Protein 2HOQ (pdb70)

Foldseek 3Di:
DAQEEEEAQDPTWWPPVVLQVVLQLQLLVQLVVVPDPDDSVVLSVLLVVLCVVQHVPDPPSPQVSCVVVVHPRDVVSNVSSVVSSVVSCLPDTDTDPPNVVLLVVCVVVNHAYEYQYEDDPVVSVVSCVVHVVPVSHPYYQYCVVVVDAPLPLVSLVVVCVVVVHQLCNYEYEYQFLGRTQLSSLVRPHAYEHAPGDDDDPVRCVSVVSHPYYHPDPVCVVVVVVVCVVPSPDDDDD

Structure (mmCIF, N/CA/C/O backbone):
data_2HOQ
#
_entry.id   2HOQ
#
_cell.length_a   59.534
_cell.length_b   70.723
_cell.length_c   120.044
_cell.angle_alpha   90.00
_cell.angle_beta   90.00
_cell.angle_gamma   90.00
#
_symmetry.space_group_name_H-M   'I 2 2 2'
#
loop_
_entity.id
_entity.type
_entity.pdbx_description
1 polymer 'Putative HAD-hydrolase PH1655'
2 water water
#
loop_
_atom_site.group_PDB
_atom_site.id
_atom_site.type_symbol
_atom_site.label_atom_id
_atom_site.label_alt_id
_atom_site.label_comp_id
_atom_site.label_asym_id
_atom_site.label_entity_id
_atom_site.label_seq_id
_atom_site.pdbx_PDB_ins_code
_atom_site.Cartn_x
_atom_site.Cartn_y
_atom_site.Cartn_z
_atom_site.occupancy
_atom_site.B_iso_or_equiv
_atom_site.auth_seq_id
_atom_site.auth_comp_id
_atom_site.auth_asym_id
_atom_site.auth_atom_id
_atom_site.pdbx_PDB_model_num
ATOM 1 N N . MET A 1 1 ? 33.194 7.262 17.982 1.00 57.49 1 MET A N 1
ATOM 2 C CA . MET A 1 1 ? 33.472 8.316 19.001 1.00 50.45 1 MET A CA 1
ATOM 3 C C . MET A 1 1 ? 32.483 9.464 18.828 1.00 44.55 1 MET A C 1
ATOM 4 O O . MET A 1 1 ? 32.761 10.419 18.103 1.00 43.43 1 MET A O 1
ATOM 6 N N . VAL A 1 2 ? 31.334 9.372 19.496 1.00 35.21 2 VAL A N 1
ATOM 7 C CA . VAL A 1 2 ? 30.309 10.406 19.373 1.00 31.52 2 VAL A CA 1
ATOM 8 C C . VAL A 1 2 ? 30.708 11.715 20.027 1.00 27.47 2 VAL A C 1
ATOM 9 O O . VAL A 1 2 ? 30.897 11.792 21.242 1.00 27.18 2 VAL A O 1
ATOM 13 N N . LYS A 1 3 ? 30.826 12.748 19.202 1.00 26.06 3 LYS A N 1
ATOM 14 C CA . LYS A 1 3 ? 31.196 14.072 19.663 1.00 25.74 3 LYS A CA 1
ATOM 15 C C . LYS A 1 3 ? 30.070 15.075 19.461 1.00 26.18 3 LYS A C 1
ATOM 16 O O . LYS A 1 3 ? 29.997 16.081 20.166 1.00 25.02 3 LYS A O 1
ATOM 22 N N . VAL A 1 4 ? 29.199 14.795 18.497 1.00 22.86 4 VAL A N 1
ATOM 23 C CA . VAL A 1 4 ? 28.093 15.695 18.175 1.00 20.74 4 VAL A CA 1
ATOM 24 C C . VAL A 1 4 ? 26.771 14.945 18.133 1.00 20.91 4 VAL A C 1
ATOM 25 O O . VAL A 1 4 ? 26.683 13.849 17.579 1.00 20.28 4 VAL A O 1
ATOM 29 N N . ILE A 1 5 ? 25.745 15.544 18.725 1.00 20.24 5 ILE A N 1
ATOM 30 C CA . ILE A 1 5 ? 24.415 14.947 18.739 1.00 19.92 5 ILE A CA 1
ATOM 31 C C . ILE A 1 5 ? 23.478 15.920 18.031 1.00 19.26 5 ILE A C 1
ATOM 32 O O . ILE A 1 5 ? 23.410 17.099 18.396 1.00 20.46 5 ILE A O 1
ATOM 37 N N . PHE A 1 6 ? 22.782 15.425 17.012 1.00 18.48 6 PHE A N 1
ATOM 38 C CA . PHE A 1 6 ? 21.831 16.228 16.237 1.00 16.56 6 PHE A CA 1
ATOM 39 C C . PHE A 1 6 ? 20.414 15.815 16.607 1.00 22.68 6 PHE A C 1
ATOM 40 O O . PHE A 1 6 ? 20.147 14.634 16.815 1.00 20.99 6 PHE A O 1
ATOM 48 N N . PHE A 1 7 ? 19.507 16.788 16.670 1.00 17.85 7 PHE A N 1
ATOM 49 C CA . PHE A 1 7 ? 18.112 16.514 16.990 1.00 17.70 7 PHE A CA 1
ATOM 50 C C . PHE A 1 7 ? 17.195 17.096 15.927 1.00 20.87 7 PHE A C 1
ATOM 51 O O . PHE A 1 7 ? 17.516 18.110 15.306 1.00 20.08 7 PHE A O 1
ATOM 59 N N . ASP A 1 8 ? 16.049 16.462 15.723 1.00 20.98 8 ASP A N 1
ATOM 60 C CA . ASP A 1 8 ? 15.060 17.040 14.832 1.00 19.92 8 ASP A CA 1
ATOM 61 C C . ASP A 1 8 ? 14.411 18.012 15.821 1.00 21.64 8 ASP A C 1
ATOM 62 O O . ASP A 1 8 ? 14.588 17.866 17.033 1.00 24.44 8 ASP A O 1
ATOM 67 N N . LEU A 1 9 ? 13.679 19.001 15.325 1.00 22.40 9 LEU A N 1
ATOM 68 C CA . LEU A 1 9 ? 13.034 19.968 16.204 1.00 19.63 9 LEU A CA 1
ATOM 69 C C . LEU A 1 9 ? 11.634 19.506 16.581 1.00 19.71 9 LEU A C 1
ATOM 70 O O . LEU A 1 9 ? 11.362 19.156 17.735 1.00 21.61 9 LEU A O 1
ATOM 75 N N . ASP A 1 10 ? 10.751 19.509 15.592 1.00 22.86 10 ASP A N 1
ATOM 76 C CA . ASP A 1 10 ? 9.360 19.126 15.801 1.00 23.70 10 ASP A CA 1
ATOM 77 C C . ASP A 1 10 ? 9.152 17.672 16.212 1.00 25.19 10 ASP A C 1
ATOM 78 O O . ASP A 1 10 ? 9.649 16.748 15.582 1.00 23.69 10 ASP A O 1
ATOM 83 N N . ASP A 1 11 ? 8.421 17.505 17.305 1.00 23.60 11 ASP A N 1
ATOM 84 C CA . ASP A 1 11 ? 8.088 16.205 17.866 1.00 23.17 11 ASP A CA 1
ATOM 85 C C . ASP A 1 11 ? 9.260 15.367 18.369 1.00 26.11 11 ASP A C 1
ATOM 86 O O . ASP A 1 11 ? 9.143 14.154 18.523 1.00 24.71 11 ASP A O 1
ATOM 91 N N . THR A 1 12 ? 10.389 16.023 18.603 1.00 21.68 12 THR A N 1
ATOM 92 C CA . THR A 1 12 ? 11.560 15.368 19.180 1.00 20.43 12 THR A CA 1
ATOM 93 C C . THR A 1 12 ? 11.938 16.281 20.341 1.00 19.59 12 THR A C 1
ATOM 94 O O . THR A 1 12 ? 11.981 15.849 21.486 1.00 22.18 12 THR A O 1
ATOM 98 N N . LEU A 1 13 ? 12.168 17.562 20.053 1.00 20.21 13 LEU A N 1
ATOM 99 C CA . LEU A 1 13 ? 12.484 18.521 21.109 1.00 19.59 13 LEU A CA 1
ATOM 100 C C . LEU A 1 13 ? 11.255 19.343 21.507 1.00 18.90 13 LEU A C 1
ATOM 101 O O . LEU A 1 13 ? 11.067 19.643 22.684 1.00 22.16 13 LEU A O 1
ATOM 106 N N . VAL A 1 14 ? 10.432 19.689 20.521 1.00 19.67 14 VAL A N 1
ATOM 107 C CA . VAL A 1 14 ? 9.226 20.494 20.748 1.00 22.11 14 VAL A CA 1
ATOM 108 C C . VAL A 1 14 ? 7.963 19.676 20.455 1.00 20.36 14 VAL A C 1
ATOM 109 O O . VAL A 1 14 ? 7.898 18.974 19.450 1.00 22.39 14 VAL A O 1
ATOM 113 N N . ASP A 1 15 ? 6.967 19.778 21.338 1.00 22.96 15 ASP A N 1
ATOM 114 C CA . ASP A 1 15 ? 5.709 19.016 21.208 1.00 19.99 15 ASP A CA 1
ATOM 115 C C . ASP A 1 15 ? 4.748 19.663 20.210 1.00 27.00 15 ASP A C 1
ATOM 116 O O . ASP A 1 15 ? 3.620 20.011 20.554 1.00 25.03 15 ASP A O 1
ATOM 121 N N . THR A 1 16 ? 5.197 19.783 18.969 1.00 24.27 16 THR A N 1
ATOM 122 C CA . THR A 1 16 ? 4.435 20.424 17.901 1.00 25.88 16 THR A CA 1
ATOM 123 C C . THR A 1 16 ? 3.091 19.818 17.498 1.00 24.65 16 THR A C 1
ATOM 124 O O . THR A 1 16 ? 2.074 20.524 17.448 1.00 21.43 16 THR A O 1
ATOM 128 N N . SER A 1 17 ? 3.083 18.527 17.192 1.00 22.47 17 SER A N 1
ATOM 129 C CA . SER A 1 17 ? 1.840 17.878 16.774 1.00 25.56 17 SER A CA 1
ATOM 130 C C . SER A 1 17 ? 0.760 17.879 17.850 1.00 23.61 17 SER A C 1
ATOM 131 O O . SER A 1 17 ? -0.416 18.116 17.547 1.00 26.16 17 SER A O 1
ATOM 134 N N . LYS A 1 18 ? 1.146 17.619 19.097 1.00 22.91 18 LYS A N 1
ATOM 135 C CA . LYS A 1 18 ? 0.176 17.610 20.187 1.00 24.23 18 LYS A CA 1
ATOM 136 C C . LYS A 1 18 ? -0.390 19.012 20.387 1.00 26.11 18 LYS A C 1
ATOM 137 O O . LYS A 1 18 ? -1.581 19.180 20.623 1.00 24.43 18 LYS A O 1
ATOM 143 N N . LEU A 1 19 ? 0.469 20.019 20.290 1.00 22.49 19 LEU A N 1
ATOM 144 C CA . LEU A 1 19 ? 0.021 21.399 20.462 1.00 23.06 19 LEU A CA 1
ATOM 145 C C . LEU A 1 19 ? -0.992 21.768 19.380 1.00 22.05 19 LEU A C 1
ATOM 146 O O . LEU A 1 19 ? -2.014 22.409 19.663 1.00 24.01 19 LEU A O 1
ATOM 151 N N . ALA A 1 20 ? -0.710 21.353 18.146 1.00 20.75 20 ALA A N 1
ATOM 152 C CA . ALA A 1 20 ? -1.585 21.637 17.019 1.00 21.91 20 ALA A CA 1
ATOM 153 C C . ALA A 1 20 ? -2.956 21.008 17.240 1.00 22.50 20 ALA A C 1
ATOM 154 O O . ALA A 1 20 ? -3.983 21.627 16.966 1.00 21.41 20 ALA A O 1
ATOM 156 N N . GLU A 1 21 ? -2.968 19.779 17.745 1.00 22.59 21 GLU A N 1
ATOM 157 C CA . GLU A 1 21 ? -4.229 19.079 17.997 1.00 23.37 21 GLU A CA 1
ATOM 158 C C . GLU A 1 21 ? -5.078 19.833 19.016 1.00 21.23 21 GLU A C 1
ATOM 159 O O . GLU A 1 21 ? -6.269 20.065 18.807 1.00 21.33 21 GLU A O 1
ATOM 165 N N . ILE A 1 22 ? -4.463 20.204 20.130 1.00 20.11 22 ILE A N 1
ATOM 166 C CA . ILE A 1 22 ? -5.179 20.925 21.170 1.00 20.20 22 ILE A CA 1
ATOM 167 C C . ILE A 1 22 ? -5.637 22.291 20.639 1.00 21.24 22 ILE A C 1
ATOM 168 O O . ILE A 1 22 ? -6.745 22.731 20.926 1.00 20.02 22 ILE A O 1
ATOM 173 N N . ALA A 1 23 ? -4.799 22.953 19.847 1.00 19.27 23 ALA A N 1
ATOM 174 C CA . ALA A 1 23 ? -5.183 24.251 19.296 1.00 20.21 23 ALA A CA 1
ATOM 175 C C . ALA A 1 23 ? -6.419 24.124 18.406 1.00 22.12 23 ALA A C 1
ATOM 176 O O . ALA A 1 23 ? -7.317 24.973 18.452 1.00 20.73 23 ALA A O 1
ATOM 178 N N . ARG A 1 24 ? -6.469 23.068 17.598 1.00 18.13 24 ARG A N 1
ATOM 179 C CA . ARG A 1 24 ? -7.620 22.855 16.717 1.00 22.15 24 ARG A CA 1
ATOM 180 C C . ARG A 1 24 ? -8.876 22.565 17.528 1.00 19.88 24 ARG A C 1
ATOM 181 O O . ARG A 1 24 ? -9.948 23.099 17.224 1.00 20.59 24 ARG A O 1
ATOM 189 N N . LYS A 1 25 ? -8.760 21.725 18.556 1.00 17.29 25 LYS A N 1
ATOM 190 C CA . LYS A 1 25 ? -9.931 21.423 19.382 1.00 20.83 25 LYS A CA 1
ATOM 191 C C . LYS A 1 25 ? -10.422 22.697 20.061 1.00 19.87 25 LYS A C 1
ATOM 192 O O . LYS A 1 25 ? -11.624 22.981 20.094 1.00 20.46 25 LYS A O 1
ATOM 198 N N . ASN A 1 26 ? -9.495 23.474 20.608 1.00 19.22 26 ASN A N 1
ATOM 199 C CA . ASN A 1 26 ? -9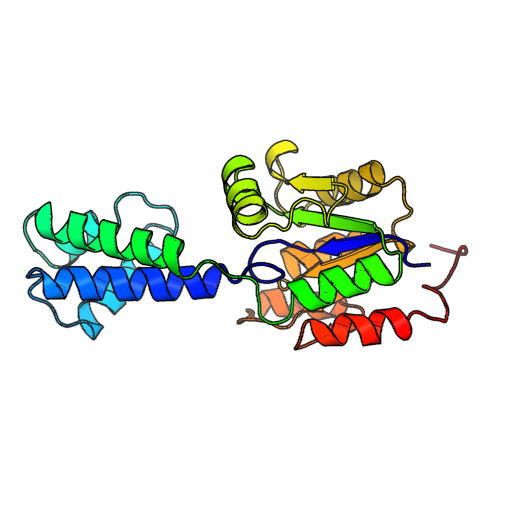.891 24.712 21.273 1.00 20.68 26 ASN A CA 1
ATOM 200 C C . ASN A 1 26 ? -10.532 25.701 20.308 1.00 21.01 26 ASN A C 1
ATOM 201 O O . ASN A 1 26 ? -11.447 26.436 20.693 1.00 18.98 26 ASN A O 1
ATOM 206 N N . ALA A 1 27 ? -10.056 25.729 19.067 1.00 19.14 27 ALA A N 1
ATOM 207 C CA . ALA A 1 27 ? -10.628 26.633 18.066 1.00 17.00 27 ALA A CA 1
ATOM 208 C C . ALA A 1 27 ? -12.112 26.306 17.891 1.00 22.31 27 ALA A C 1
ATOM 209 O O . ALA A 1 27 ? -12.961 27.199 17.940 1.00 19.54 27 ALA A O 1
ATOM 211 N N . ILE A 1 28 ? -12.421 25.026 17.699 1.00 18.00 28 ILE A N 1
ATOM 212 C CA . ILE A 1 28 ? -13.815 24.607 17.524 1.00 19.84 28 ILE A CA 1
ATOM 213 C C . ILE A 1 28 ? -14.642 24.907 18.768 1.00 20.93 28 ILE A C 1
ATOM 214 O O . ILE A 1 28 ? -15.774 25.402 18.683 1.00 21.70 28 ILE A O 1
ATOM 219 N N . GLU A 1 29 ? -14.090 24.613 19.936 1.00 20.79 29 GLU A N 1
ATOM 220 C CA . GLU A 1 29 ? -14.820 24.885 21.166 1.00 23.49 29 GLU A CA 1
ATOM 221 C C . GLU A 1 29 ? -15.130 26.372 21.297 1.00 21.07 29 GLU A C 1
ATOM 222 O O . GLU A 1 29 ? -16.234 26.740 21.705 1.00 20.81 29 GLU A O 1
ATOM 228 N N . ASN A 1 30 ? -14.183 27.237 20.936 1.00 19.10 30 ASN A N 1
ATOM 229 C CA . ASN A 1 30 ? -14.444 28.669 21.058 1.00 19.68 30 ASN A CA 1
ATOM 230 C C . ASN A 1 30 ? -15.479 29.139 20.037 1.00 21.29 30 ASN A C 1
ATOM 231 O O . ASN A 1 30 ? -16.263 30.042 20.325 1.00 19.01 30 ASN A O 1
ATOM 236 N N . MET A 1 31 ? -15.489 28.538 18.848 1.00 17.81 31 MET A N 1
ATOM 237 C CA . MET A 1 31 ? -16.470 28.925 17.837 1.00 18.12 31 MET A CA 1
ATOM 238 C C . MET A 1 31 ? -17.859 28.603 18.383 1.00 23.45 31 MET A C 1
ATOM 239 O O . MET A 1 31 ? -18.791 29.398 18.266 1.00 21.19 31 MET A O 1
ATOM 244 N N . ILE A 1 32 ? -17.988 27.432 18.994 1.00 17.97 32 ILE A N 1
ATOM 245 C CA . ILE A 1 32 ? -19.263 27.012 19.577 1.00 23.95 32 ILE A CA 1
ATOM 246 C C . ILE A 1 32 ? -19.675 27.939 20.736 1.00 25.70 32 ILE A C 1
ATOM 247 O O . ILE A 1 32 ? -20.845 28.314 20.865 1.00 26.06 32 ILE A O 1
ATOM 252 N N . ARG A 1 33 ? -18.711 28.324 21.565 1.00 22.14 33 ARG A N 1
ATOM 253 C CA . ARG A 1 33 ? -18.987 29.211 22.691 1.00 23.03 33 ARG A CA 1
ATOM 254 C C . ARG A 1 33 ? -19.571 30.531 22.190 1.00 24.50 33 ARG A C 1
ATOM 255 O O . ARG A 1 33 ? -20.397 31.161 22.863 1.00 25.07 33 ARG A O 1
ATOM 263 N N . HIS A 1 34 ? -19.149 30.938 20.996 1.00 25.26 34 HIS A N 1
ATOM 264 C CA . HIS A 1 34 ? -19.617 32.187 20.414 1.00 23.54 34 HIS A CA 1
ATOM 265 C C . HIS A 1 34 ? -20.787 32.052 19.445 1.00 24.03 34 HIS A C 1
ATOM 266 O O . HIS A 1 34 ? -21.076 32.976 18.691 1.00 24.88 34 HIS A O 1
ATOM 273 N N . GLY A 1 35 ? -21.459 30.905 19.448 1.00 24.55 35 GLY A N 1
ATOM 274 C CA . GLY A 1 35 ? -22.615 30.786 18.579 1.00 25.37 35 GLY A CA 1
ATOM 275 C C . GLY A 1 35 ? -22.692 29.734 17.492 1.00 29.67 35 GLY A C 1
ATOM 276 O O . GLY A 1 35 ? -23.796 29.460 17.007 1.00 27.09 35 GLY A O 1
ATOM 277 N N . LEU A 1 36 ? -21.561 29.155 17.090 1.00 26.02 36 LEU A N 1
ATOM 278 C CA . LEU A 1 36 ? -21.576 28.133 16.043 1.00 25.55 36 LEU A CA 1
ATOM 279 C C . LEU A 1 36 ? -22.638 27.105 16.418 1.00 25.02 36 LEU A C 1
ATOM 280 O O . LEU A 1 36 ? -22.498 26.394 17.411 1.00 25.80 36 LEU A O 1
ATOM 285 N N . PRO A 1 37 ? -23.717 27.015 15.622 1.00 26.69 37 PRO A N 1
ATOM 286 C CA . PRO A 1 37 ? -24.820 26.078 15.877 1.00 28.97 37 PRO A CA 1
ATOM 287 C C . PRO A 1 37 ? -24.573 24.616 15.513 1.00 30.74 37 PRO A C 1
ATOM 288 O O . PRO A 1 37 ? -25.386 23.994 14.830 1.00 28.39 37 PRO A O 1
ATOM 292 N N . VAL A 1 38 ? -23.461 24.068 15.989 1.00 26.02 38 VAL A N 1
ATOM 293 C CA . VAL A 1 38 ? -23.096 22.680 15.707 1.00 26.28 38 VAL A CA 1
ATOM 294 C C . VAL A 1 38 ? -22.418 22.104 16.947 1.00 28.30 38 VAL A C 1
ATOM 295 O O . VAL A 1 38 ? -21.767 22.833 17.689 1.00 28.43 38 VAL A O 1
ATOM 299 N N . ASP A 1 39 ? -22.571 20.803 17.178 1.00 26.43 39 ASP A N 1
ATOM 300 C CA . ASP A 1 39 ? -21.946 20.178 18.340 1.00 28.80 39 ASP A CA 1
ATOM 301 C C . ASP A 1 39 ? -20.462 19.942 18.065 1.00 25.16 39 ASP A C 1
ATOM 302 O O . ASP A 1 39 ? -20.060 19.776 16.914 1.00 23.28 39 ASP A O 1
ATOM 307 N N . PHE A 1 40 ? -19.657 19.924 19.127 1.00 23.54 40 PHE A N 1
ATOM 308 C CA . PHE A 1 40 ? -18.215 19.731 18.998 1.00 23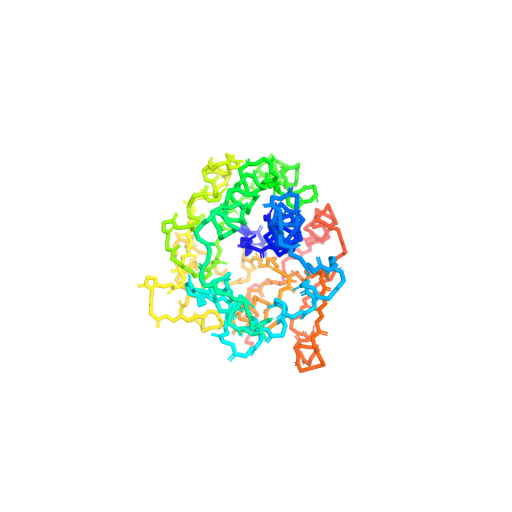.55 40 PHE A CA 1
ATOM 309 C C . PHE A 1 40 ? -17.806 18.523 18.168 1.00 26.12 40 PHE A C 1
ATOM 310 O O . PHE A 1 40 ? -16.988 18.646 17.263 1.00 24.79 40 PHE A O 1
ATOM 318 N N . GLU A 1 41 ? -18.357 17.353 18.484 1.00 23.29 41 GLU A N 1
ATOM 319 C CA . GLU A 1 41 ? -18.009 16.133 17.754 1.00 24.96 41 GLU A CA 1
ATOM 320 C C . GLU A 1 41 ? -18.164 16.312 16.248 1.00 23.27 41 GLU A C 1
ATOM 321 O O . GLU A 1 41 ? -17.275 15.953 15.478 1.00 25.61 41 GLU A O 1
ATOM 327 N N . THR A 1 42 ? -19.297 16.871 15.830 1.00 23.99 42 THR A N 1
ATOM 328 C CA . THR A 1 42 ? -19.557 17.094 14.417 1.00 23.59 42 THR A CA 1
ATOM 329 C C . THR A 1 42 ? -18.602 18.119 13.807 1.00 22.22 42 THR A C 1
ATOM 330 O O . THR A 1 42 ? -17.947 17.849 12.798 1.00 23.52 42 THR A O 1
ATOM 334 N N . ALA A 1 43 ? -18.517 19.292 14.426 1.00 22.44 43 ALA A N 1
ATOM 335 C CA . ALA A 1 43 ? -17.655 20.353 13.919 1.00 21.76 43 ALA A CA 1
ATOM 336 C C . ALA A 1 43 ? -16.179 19.950 13.823 1.00 22.69 43 ALA A C 1
ATOM 337 O O . ALA A 1 43 ? -15.522 20.227 12.817 1.00 21.97 43 ALA A O 1
ATOM 339 N N . TYR A 1 44 ? -15.666 19.304 14.865 1.00 23.24 44 TYR A N 1
ATOM 340 C CA . TYR A 1 44 ? -14.267 18.887 14.878 1.00 22.41 44 TYR A CA 1
ATOM 341 C C . TYR A 1 44 ? -14.013 17.808 13.828 1.00 24.41 44 TYR A C 1
ATOM 342 O O . TYR A 1 44 ? -12.995 17.841 13.141 1.00 25.24 44 TYR A O 1
ATOM 351 N N . SER A 1 45 ? -14.937 16.859 13.685 1.00 24.27 45 SER A N 1
ATOM 352 C CA . SER A 1 45 ? -14.761 15.807 12.681 1.00 23.03 45 SER A CA 1
ATOM 353 C C . SER A 1 45 ? -14.694 16.414 11.282 1.00 24.73 45 SER A C 1
ATOM 354 O O . SER A 1 45 ? -13.876 16.007 10.458 1.00 24.25 45 SER A O 1
ATOM 357 N N . GLU A 1 46 ? -15.554 17.392 11.012 1.00 22.79 46 GLU A N 1
ATOM 358 C CA . GLU A 1 46 ? -15.562 18.029 9.704 1.00 26.92 46 GLU A CA 1
ATOM 359 C C . GLU A 1 46 ? -14.283 18.825 9.484 1.00 22.82 46 GLU A C 1
ATOM 360 O O . GLU A 1 46 ? -13.766 18.876 8.372 1.00 25.73 46 GLU A O 1
ATOM 366 N N . LEU A 1 47 ? -13.768 19.446 10.542 1.00 21.43 47 LEU A N 1
ATOM 367 C CA . LEU A 1 47 ? -12.534 20.216 10.413 1.00 22.92 47 LEU A CA 1
ATOM 368 C C . LEU A 1 47 ? -11.411 19.286 9.984 1.00 24.73 47 LEU A C 1
ATOM 369 O O . LEU A 1 47 ? -10.638 19.604 9.083 1.00 25.39 47 LEU A O 1
ATOM 374 N N . ILE A 1 48 ? -11.326 18.130 10.635 1.00 22.05 48 ILE A N 1
ATOM 375 C CA . ILE A 1 48 ? -10.293 17.164 10.302 1.00 23.97 48 ILE A CA 1
ATOM 376 C C . ILE A 1 48 ? -10.425 16.716 8.848 1.00 24.86 48 ILE A C 1
ATOM 377 O O . ILE A 1 48 ? -9.432 16.652 8.125 1.00 27.11 48 ILE A O 1
ATOM 382 N N . GLU A 1 49 ? -11.647 16.409 8.420 1.00 26.34 49 GLU A N 1
ATOM 383 C CA . GLU A 1 49 ? -11.861 15.986 7.044 1.00 27.65 49 GLU A CA 1
ATOM 384 C C . GLU A 1 49 ? -11.471 17.118 6.098 1.00 30.50 49 GLU A C 1
ATOM 385 O O . GLU A 1 49 ? -10.874 16.887 5.047 1.00 27.93 49 GLU A O 1
ATOM 391 N N . LEU A 1 50 ? -11.807 18.347 6.484 1.00 28.68 50 LEU A N 1
ATOM 392 C CA . LEU A 1 50 ? -11.488 19.511 5.667 1.00 29.36 50 LEU A CA 1
ATOM 393 C C . LEU A 1 50 ? -9.977 19.651 5.523 1.00 32.75 50 LEU A C 1
ATOM 394 O O . LEU A 1 50 ? -9.469 19.997 4.451 1.00 33.71 50 LEU A O 1
ATOM 399 N N . ILE A 1 51 ? -9.258 19.370 6.606 1.00 27.54 51 ILE A N 1
ATOM 400 C CA . ILE A 1 51 ? -7.804 19.471 6.604 1.00 29.37 51 ILE A CA 1
ATOM 401 C C . ILE A 1 51 ? -7.179 18.413 5.697 1.00 35.67 51 ILE A C 1
ATOM 402 O O . ILE A 1 51 ? -6.174 18.667 5.031 1.00 36.45 51 ILE A O 1
ATOM 407 N N . LYS A 1 52 ? -7.779 17.229 5.669 1.00 31.85 52 LYS A N 1
ATOM 408 C CA . LYS A 1 52 ? -7.268 16.150 4.836 1.00 38.16 52 LYS A CA 1
ATOM 409 C C . LYS A 1 52 ? -7.603 16.373 3.363 1.00 37.80 52 LYS A C 1
ATOM 410 O O . LYS A 1 52 ? -6.920 15.860 2.475 1.00 41.37 52 LYS A O 1
ATOM 416 N N . GLU A 1 53 ? -8.651 17.149 3.109 1.00 33.92 53 GLU A N 1
ATOM 417 C CA . GLU A 1 53 ? -9.083 17.436 1.744 1.00 33.81 53 GLU A CA 1
ATOM 418 C C . GLU A 1 53 ? -8.388 18.654 1.146 1.00 31.76 53 GLU A C 1
ATOM 419 O O . GLU A 1 53 ? -8.070 18.672 -0.045 1.00 34.20 53 GLU A O 1
ATOM 425 N N . TYR A 1 54 ? -8.141 19.661 1.977 1.00 31.13 54 TYR A N 1
ATOM 426 C CA . TYR A 1 54 ? -7.512 20.901 1.531 1.00 30.26 54 TYR A CA 1
ATOM 427 C C . TYR A 1 54 ? -6.055 21.094 1.945 1.00 34.38 54 TYR A C 1
ATOM 428 O O . TYR A 1 54 ? -5.390 22.010 1.461 1.00 38.68 54 TYR A O 1
ATOM 437 N N . GLY A 1 55 ? -5.555 20.248 2.839 1.00 40.30 55 GLY A N 1
ATOM 438 C CA . GLY A 1 55 ? -4.169 20.380 3.261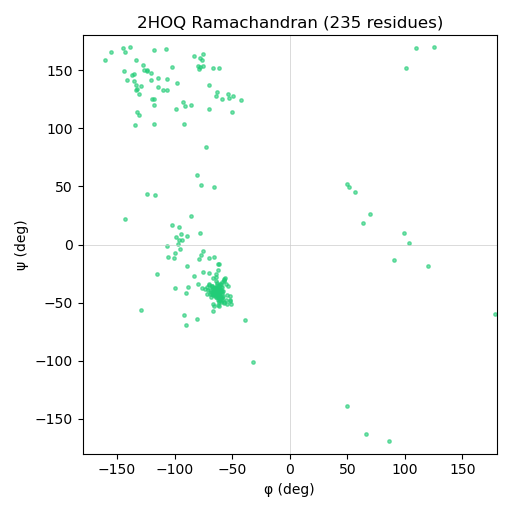 1.00 40.44 55 GLY A CA 1
ATOM 439 C C . GLY A 1 55 ? -3.967 21.055 4.605 1.00 42.65 55 GLY A C 1
ATOM 440 O O . GLY A 1 55 ? -4.762 21.895 5.017 1.00 37.26 55 GLY A O 1
ATOM 441 N N . SER A 1 56 ? -2.880 20.693 5.280 1.00 39.45 56 SER A N 1
ATOM 442 C CA . SER A 1 56 ? -2.558 21.237 6.593 1.00 42.86 56 SER A CA 1
ATOM 443 C C . SER A 1 56 ? -2.285 22.738 6.621 1.00 40.93 56 SER A C 1
ATOM 444 O O . SER A 1 56 ? -2.560 23.400 7.621 1.00 41.62 56 SER A O 1
ATOM 447 N N . ASN A 1 57 ? -1.746 23.282 5.537 1.00 43.06 57 ASN A N 1
ATOM 448 C CA . ASN A 1 57 ? -1.446 24.706 5.506 1.00 47.49 57 ASN A CA 1
ATOM 449 C C . ASN A 1 57 ? -2.430 25.580 4.732 1.00 45.91 57 ASN A C 1
ATOM 450 O O . ASN A 1 57 ? -2.121 26.724 4.398 1.00 42.63 57 ASN A O 1
ATOM 455 N N . PHE A 1 58 ? -3.617 25.050 4.454 1.00 41.71 58 PHE A N 1
ATOM 456 C CA . PHE A 1 58 ? -4.636 25.830 3.754 1.00 39.54 58 PHE A CA 1
ATOM 457 C C . PHE A 1 58 ? -4.957 26.991 4.694 1.00 35.20 58 PHE A C 1
ATOM 458 O O . PHE A 1 58 ? -5.186 26.785 5.887 1.00 31.83 58 PHE A O 1
ATOM 466 N N . PRO A 1 59 ? -4.976 28.226 4.171 1.00 34.43 59 PRO A N 1
ATOM 467 C CA . PRO A 1 59 ? -5.260 29.419 4.973 1.00 38.07 59 PRO A CA 1
ATOM 468 C C . PRO A 1 59 ? -6.711 29.702 5.357 1.00 38.25 59 PRO A C 1
ATOM 469 O O . PRO A 1 59 ? -6.968 30.579 6.181 1.00 36.26 59 PRO A O 1
ATOM 473 N N . TYR A 1 60 ? -7.658 28.962 4.793 1.00 35.69 60 TYR A N 1
ATOM 474 C CA . TYR A 1 60 ? -9.060 29.232 5.100 1.00 32.77 60 TYR A CA 1
ATOM 475 C C . TYR A 1 60 ? -9.872 28.058 5.648 1.00 29.31 60 TYR A C 1
ATOM 476 O O . TYR A 1 60 ? -11.018 27.862 5.243 1.00 30.00 60 TYR A O 1
ATOM 485 N N . HIS A 1 61 ? -9.299 27.291 6.573 1.00 28.08 61 HIS A N 1
ATOM 486 C CA . HIS A 1 61 ? -10.022 26.152 7.145 1.00 29.46 61 HIS A CA 1
ATOM 487 C C . HIS A 1 61 ? -11.326 26.564 7.818 1.00 26.32 61 HIS A C 1
ATOM 488 O O . HIS A 1 61 ? -12.367 25.944 7.602 1.00 26.15 61 HIS A O 1
ATOM 495 N N . PHE A 1 62 ? -11.269 27.599 8.651 1.00 25.24 62 PHE A N 1
ATOM 496 C CA . PHE A 1 62 ? -12.467 28.022 9.364 1.00 26.02 62 PHE A CA 1
ATOM 497 C C . PHE A 1 62 ? -13.536 28.594 8.433 1.00 24.40 62 PHE A C 1
ATOM 498 O O . PHE A 1 62 ? -14.730 28.341 8.632 1.00 23.97 62 PHE A O 1
ATOM 506 N N . ASP A 1 63 ? -13.123 29.350 7.419 1.00 24.89 63 ASP A N 1
ATOM 507 C CA . ASP A 1 63 ? -14.087 29.901 6.463 1.00 27.72 63 ASP A CA 1
ATOM 508 C C . ASP A 1 63 ? -14.763 28.744 5.716 1.00 24.82 63 ASP A C 1
ATOM 509 O O . ASP A 1 63 ? -15.986 28.723 5.546 1.00 23.27 63 ASP A O 1
ATOM 514 N N . TYR A 1 64 ? -13.959 27.779 5.277 1.00 24.28 64 TYR A N 1
ATOM 515 C CA . TYR A 1 64 ? -14.490 26.632 4.552 1.00 24.03 64 TYR A CA 1
ATOM 516 C C . TYR A 1 64 ? -15.305 25.691 5.430 1.00 22.20 64 TYR A C 1
ATOM 517 O O . TYR A 1 64 ? -16.169 24.975 4.927 1.00 23.31 64 TYR A O 1
ATOM 526 N N . LEU A 1 65 ? -15.051 25.691 6.736 1.00 19.06 65 LEU A N 1
ATOM 527 C CA . LEU A 1 65 ? -15.838 24.845 7.629 1.00 20.34 65 LEU A CA 1
ATOM 528 C C . LEU A 1 65 ? -17.277 25.377 7.606 1.00 19.76 65 LEU A C 1
ATOM 529 O O . LEU A 1 65 ? -18.238 24.610 7.566 1.00 20.36 65 LEU A O 1
ATOM 534 N N . LEU A 1 66 ? -17.425 26.697 7.627 1.00 19.15 66 LEU A N 1
ATOM 535 C CA . LEU A 1 66 ? -18.765 27.278 7.578 1.00 19.86 66 LEU A CA 1
ATOM 536 C C . LEU A 1 66 ? -19.438 26.884 6.270 1.00 22.73 66 LEU A C 1
ATOM 537 O O . LEU A 1 66 ? -20.607 26.515 6.262 1.00 21.91 66 LEU A O 1
ATOM 542 N N . ARG A 1 67 ? -18.700 26.954 5.163 1.00 21.19 67 ARG A N 1
ATOM 543 C CA . ARG A 1 67 ? -19.265 26.582 3.866 1.00 22.82 67 ARG A CA 1
ATOM 544 C C . ARG A 1 67 ? -19.736 25.135 3.902 1.00 22.90 67 ARG A C 1
ATOM 545 O O . ARG A 1 67 ? -20.838 24.806 3.456 1.00 23.07 67 ARG A O 1
ATOM 553 N N . ARG A 1 68 ? -18.877 24.279 4.437 1.00 20.78 68 ARG A N 1
ATOM 554 C CA . ARG A 1 68 ? -19.150 22.853 4.538 1.00 21.04 68 ARG A CA 1
ATOM 555 C C . ARG A 1 68 ? -20.409 22.569 5.357 1.00 24.04 68 ARG A C 1
ATOM 556 O O . ARG A 1 68 ? -21.173 21.655 5.043 1.00 25.34 68 ARG A O 1
ATOM 564 N N . LEU A 1 69 ? -20.630 23.368 6.395 1.00 21.83 69 LEU A N 1
ATOM 565 C CA . LEU A 1 69 ? -21.789 23.200 7.266 1.00 23.23 69 LEU A CA 1
ATOM 566 C C . LEU A 1 69 ? -23.006 23.987 6.778 1.00 25.02 69 LEU A C 1
ATOM 567 O O . LEU A 1 69 ? -24.029 24.046 7.462 1.00 26.11 69 LEU A O 1
ATOM 572 N N . ASP A 1 70 ? -22.889 24.572 5.589 1.00 22.61 70 ASP A N 1
ATOM 573 C CA . ASP A 1 70 ? -23.957 25.367 4.993 1.00 25.43 70 ASP A CA 1
ATOM 574 C C . ASP A 1 70 ? -24.388 26.513 5.894 1.00 27.88 70 ASP A C 1
ATOM 575 O O . ASP A 1 70 ? -25.576 26.768 6.086 1.00 26.93 70 ASP A O 1
ATOM 580 N N . LEU A 1 71 ? -23.400 27.206 6.446 1.00 24.17 71 LEU A N 1
ATOM 581 C CA . LEU A 1 71 ? -23.648 28.351 7.308 1.00 26.14 71 LEU A CA 1
ATOM 582 C C . LEU A 1 71 ? -23.096 29.570 6.583 1.00 25.30 71 LEU A C 1
ATOM 583 O O . LEU A 1 71 ? -22.075 29.485 5.913 1.00 23.61 71 LEU A O 1
ATOM 588 N N . PRO A 1 72 ? -23.774 30.719 6.693 1.00 27.24 72 PRO A N 1
ATOM 589 C CA . PRO A 1 72 ? -23.294 31.930 6.020 1.00 28.88 72 PRO A CA 1
ATOM 590 C C . PRO A 1 72 ? -21.982 32.405 6.626 1.00 27.08 72 PRO A C 1
ATOM 591 O O . PRO A 1 72 ? -21.719 32.160 7.799 1.00 27.40 72 PRO A O 1
ATOM 595 N N . TYR A 1 73 ? -21.165 33.072 5.818 1.00 29.15 73 TYR A N 1
ATOM 596 C CA . TYR A 1 73 ? -19.892 33.599 6.287 1.00 25.37 73 TYR A CA 1
ATOM 597 C C . TYR A 1 73 ? -20.163 34.429 7.534 1.00 24.53 73 TYR A C 1
ATOM 598 O O . TYR A 1 73 ? -21.005 35.336 7.521 1.00 26.31 73 TYR A O 1
ATOM 607 N N . ASN A 1 74 ? -19.457 34.106 8.613 1.00 25.48 74 ASN A N 1
ATOM 608 C CA . ASN A 1 74 ? -19.626 34.802 9.883 1.00 20.27 74 ASN A CA 1
ATOM 609 C C . ASN A 1 74 ? -18.245 35.128 10.455 1.00 21.56 74 ASN A C 1
ATOM 610 O O . ASN A 1 74 ? -17.563 34.259 10.994 1.00 20.00 74 ASN A O 1
ATOM 615 N N . PRO A 1 75 ? -17.812 36.393 10.340 1.00 23.33 75 PRO A N 1
ATOM 616 C CA . PRO A 1 75 ? -16.495 36.775 10.857 1.00 22.80 75 PRO A CA 1
ATOM 617 C C . PRO A 1 75 ? -16.351 36.635 12.362 1.00 20.30 75 PRO A C 1
ATOM 618 O O . PRO A 1 75 ? -15.236 36.486 12.865 1.00 20.33 75 PRO A O 1
ATOM 622 N N . LYS A 1 76 ? -17.465 36.707 13.085 1.00 18.03 76 LYS A N 1
ATOM 623 C CA . LYS A 1 76 ? -17.401 36.551 14.525 1.00 16.99 76 LYS A CA 1
ATOM 624 C C . LYS A 1 76 ? -16.977 35.123 14.852 1.00 21.47 76 LYS A C 1
ATOM 625 O O . LYS A 1 76 ? -16.045 34.917 15.625 1.00 20.18 76 LYS A O 1
ATOM 631 N N . TRP A 1 77 ? -17.656 34.135 14.265 1.00 19.68 77 TRP A N 1
ATOM 632 C CA . TRP A 1 77 ? -17.306 32.742 14.539 1.00 18.51 77 TRP A CA 1
ATOM 633 C C . TRP A 1 77 ? -15.888 32.431 14.090 1.00 18.09 77 TRP A C 1
ATOM 634 O O . TRP A 1 77 ? -15.136 31.787 14.818 1.00 20.68 77 TRP A O 1
ATOM 645 N N . ILE A 1 78 ? -15.514 32.895 12.900 1.00 18.83 78 ILE A N 1
ATOM 646 C CA . ILE A 1 78 ? -14.164 32.653 12.402 1.00 19.62 78 ILE A CA 1
ATOM 647 C C . ILE A 1 78 ? -13.121 33.278 13.335 1.00 20.81 78 ILE A C 1
ATOM 648 O O . ILE A 1 78 ? -12.145 32.621 13.710 1.00 19.77 78 ILE A O 1
ATOM 653 N N . SER A 1 79 ? -13.316 34.535 13.730 1.00 19.96 79 SER A N 1
ATOM 654 C CA . SER A 1 79 ? -12.344 35.167 14.632 1.00 20.24 79 SER A CA 1
ATOM 655 C C . SER A 1 79 ? -12.256 34.408 15.965 1.00 23.01 79 SER A C 1
ATOM 656 O O . SER A 1 79 ? -11.173 34.275 16.541 1.00 21.29 79 SER A O 1
ATOM 659 N N . ALA A 1 80 ? -13.385 33.898 16.448 1.00 18.27 80 ALA A N 1
ATOM 660 C CA . ALA A 1 80 ? -13.389 33.143 17.701 1.00 19.07 80 ALA A CA 1
ATOM 661 C C . ALA A 1 80 ? -12.453 31.939 17.570 1.00 19.77 80 ALA A C 1
ATOM 662 O O . ALA A 1 80 ? -11.718 31.595 18.498 1.00 19.56 80 ALA A O 1
ATOM 664 N N . GLY A 1 81 ? -12.479 31.300 16.408 1.00 17.52 81 GLY A N 1
ATOM 665 C CA . GLY A 1 81 ? -11.622 30.145 16.202 1.00 17.87 81 GLY A CA 1
ATOM 666 C C . GLY A 1 81 ? -10.162 30.553 16.160 1.00 19.59 81 GLY A C 1
ATOM 667 O O . GLY A 1 81 ? -9.312 29.923 16.784 1.00 20.46 81 GLY A O 1
ATOM 668 N N . VAL A 1 82 ? -9.869 31.621 15.429 1.00 20.52 82 VAL A N 1
ATOM 669 C CA . VAL A 1 82 ? -8.495 32.105 15.317 1.00 18.36 82 VAL A CA 1
ATOM 670 C C . VAL A 1 82 ? -7.940 32.499 16.685 1.00 22.52 82 VAL A C 1
ATOM 671 O O . VAL A 1 82 ? -6.804 32.161 17.028 1.00 19.34 82 VAL A O 1
ATOM 675 N N . ILE A 1 83 ? -8.737 33.217 17.469 1.00 17.59 83 ILE A N 1
ATOM 676 C CA . ILE A 1 83 ? -8.301 33.636 18.794 1.00 19.45 83 ILE A CA 1
ATOM 677 C C . ILE A 1 83 ? -7.901 32.443 19.662 1.00 22.45 83 ILE A C 1
ATOM 678 O O . ILE A 1 83 ? -6.814 32.429 20.250 1.00 19.58 83 ILE A O 1
ATOM 683 N N . ALA A 1 84 ? -8.770 31.436 19.728 1.00 18.14 84 ALA A N 1
ATOM 684 C CA . ALA A 1 84 ? -8.494 30.267 20.557 1.00 18.38 84 ALA A CA 1
ATOM 685 C C . ALA A 1 84 ? -7.290 29.486 20.058 1.00 19.34 84 ALA A C 1
ATOM 686 O O . ALA A 1 84 ? -6.520 28.970 20.859 1.00 20.67 84 ALA A O 1
ATOM 688 N N . TYR A 1 85 ? -7.148 29.395 18.737 1.00 18.62 85 TYR A N 1
ATOM 689 C CA . TYR A 1 85 ? -6.037 28.676 18.127 1.00 17.62 85 TYR A CA 1
ATOM 690 C C . TYR A 1 85 ? -4.729 29.361 18.543 1.00 23.09 85 TYR A C 1
ATOM 691 O O . TYR A 1 85 ? -3.815 28.715 19.052 1.00 20.04 85 TYR A O 1
ATOM 700 N N . HIS A 1 86 ? -4.648 30.672 18.341 1.00 19.82 86 HIS A N 1
ATOM 701 C CA . HIS A 1 86 ? -3.442 31.405 18.717 1.00 23.30 86 HIS A CA 1
ATOM 702 C C . HIS A 1 86 ? -3.194 31.411 20.222 1.00 21.73 86 HIS A C 1
ATOM 703 O O . HIS A 1 86 ? -2.046 31.287 20.658 1.00 22.78 86 HIS A O 1
ATOM 710 N N . ASN A 1 87 ? -4.254 31.570 21.016 1.00 18.17 87 ASN A N 1
ATOM 711 C CA . ASN A 1 87 ? -4.104 31.579 22.469 1.00 19.76 87 ASN A CA 1
ATOM 712 C C . ASN A 1 87 ? -3.485 30.273 22.933 1.00 23.48 87 ASN A C 1
ATOM 713 O O . ASN A 1 87 ? -2.618 30.265 23.804 1.00 23.00 87 ASN A O 1
ATOM 718 N N . THR A 1 88 ? -3.944 29.170 22.349 1.00 18.76 88 THR A N 1
ATOM 719 C CA . THR A 1 88 ? -3.424 27.854 22.703 1.00 18.61 88 THR A CA 1
ATOM 720 C C . THR A 1 88 ? -1.932 27.751 22.405 1.00 25.45 88 THR A C 1
ATOM 721 O O . THR A 1 88 ? -1.152 27.305 23.249 1.00 24.64 88 THR A O 1
ATOM 725 N N . LYS A 1 89 ? -1.544 28.167 21.207 1.00 22.80 89 LYS A N 1
ATOM 726 C CA . LYS A 1 89 ? -0.141 28.126 20.795 1.00 27.78 89 LYS A CA 1
ATOM 727 C C . LYS A 1 89 ? 0.719 28.972 21.726 1.00 31.59 89 LYS A C 1
ATOM 728 O O . LYS A 1 89 ? 1.825 28.583 22.100 1.00 31.69 89 LYS A O 1
ATOM 734 N N . PHE A 1 90 ? 0.204 30.129 22.116 1.00 26.70 90 PHE A N 1
ATOM 735 C CA . PHE A 1 90 ? 0.957 31.013 22.992 1.00 28.09 90 PHE A CA 1
ATOM 736 C C . PHE A 1 90 ? 1.111 30.467 24.400 1.00 29.11 90 PHE A C 1
ATOM 737 O O . PHE A 1 90 ? 2.192 30.535 24.990 1.00 32.18 90 PHE A O 1
ATOM 745 N N . ALA A 1 91 ? 0.032 29.904 24.934 1.00 22.26 91 ALA A N 1
ATOM 746 C CA . ALA A 1 91 ? 0.041 29.396 26.292 1.00 24.02 91 ALA A CA 1
ATOM 747 C C . ALA A 1 91 ? 0.671 28.028 26.496 1.00 24.64 91 ALA A C 1
ATOM 748 O O . ALA A 1 91 ? 1.295 27.790 27.527 1.00 30.62 91 ALA A O 1
ATOM 750 N N . TYR A 1 92 ? 0.531 27.137 25.520 1.00 24.81 92 TYR A N 1
ATOM 751 C CA . TYR A 1 92 ? 1.039 25.787 25.711 1.00 21.08 92 TYR A CA 1
ATOM 752 C C . TYR A 1 92 ? 2.295 25.346 24.980 1.00 25.31 92 TYR A C 1
ATOM 753 O O . TYR A 1 92 ? 2.718 24.205 25.156 1.00 26.74 92 TYR A O 1
ATOM 762 N N . LEU A 1 93 ? 2.890 26.212 24.163 1.00 22.96 93 LEU A N 1
ATOM 763 C CA . LEU A 1 93 ? 4.121 25.816 23.479 1.00 21.64 93 LEU A CA 1
ATOM 764 C C . LEU A 1 93 ? 5.038 25.236 24.546 1.00 19.27 93 LEU A C 1
ATOM 765 O O . LEU A 1 93 ? 5.275 25.866 25.578 1.00 20.88 93 LEU A O 1
ATOM 770 N N . ARG A 1 94 ? 5.547 24.032 24.308 1.00 21.43 94 ARG A N 1
ATOM 771 C CA . ARG A 1 94 ? 6.403 23.396 25.297 1.00 21.20 94 ARG A CA 1
ATOM 772 C C . ARG A 1 94 ? 7.341 22.387 24.662 1.00 20.45 94 ARG A C 1
ATOM 773 O O . ARG A 1 94 ? 7.159 21.979 23.513 1.00 22.53 94 ARG A O 1
ATOM 781 N N . GLU A 1 95 ? 8.339 21.983 25.438 1.00 22.68 95 GLU A N 1
ATOM 782 C CA . GLU A 1 95 ? 9.302 20.989 25.008 1.00 20.52 95 GLU A CA 1
ATOM 783 C C . GLU A 1 95 ? 8.630 19.634 25.148 1.00 24.08 95 GLU A C 1
ATOM 784 O O . GLU A 1 95 ? 7.642 19.488 25.872 1.00 26.46 95 GLU A O 1
ATOM 790 N N . VAL A 1 96 ? 9.162 18.641 24.450 1.00 23.78 96 VAL A N 1
ATOM 791 C CA . VAL A 1 96 ? 8.660 17.293 24.610 1.00 21.78 96 VAL A CA 1
ATOM 792 C C . VAL A 1 96 ? 9.161 16.989 26.021 1.00 23.83 96 VAL A C 1
ATOM 793 O O . VAL A 1 96 ? 10.290 17.336 26.378 1.00 23.35 96 VAL A O 1
ATOM 797 N N . PRO A 1 97 ? 8.324 16.359 26.853 1.00 28.63 97 PRO A N 1
ATOM 798 C CA . PRO A 1 97 ? 8.724 16.035 28.226 1.00 27.80 97 PRO A CA 1
ATOM 799 C C . PRO A 1 97 ? 10.142 15.486 28.388 1.00 29.40 97 PRO A C 1
ATOM 800 O O . PRO A 1 97 ? 10.515 14.502 27.756 1.00 31.73 97 PRO A O 1
ATOM 804 N N . GLY A 1 98 ? 10.931 16.151 29.227 1.00 30.12 98 GLY A N 1
ATOM 805 C CA . GLY A 1 98 ? 12.288 15.705 29.486 1.00 35.70 98 GLY A CA 1
ATOM 806 C C . GLY A 1 98 ? 13.356 16.283 28.582 1.00 34.81 98 GLY A C 1
ATOM 807 O O . GLY A 1 98 ? 14.548 16.177 28.876 1.00 34.07 98 GLY A O 1
ATOM 808 N N . ALA A 1 99 ? 12.942 16.916 27.491 1.00 33.35 99 ALA A N 1
ATOM 809 C CA . ALA A 1 99 ? 13.899 17.477 26.549 1.00 29.50 99 ALA A CA 1
ATOM 810 C C . ALA A 1 99 ? 14.925 18.441 27.148 1.00 26.38 99 ALA A C 1
ATOM 811 O O . ALA A 1 99 ? 16.130 18.269 26.940 1.00 23.02 99 ALA A O 1
ATOM 813 N N . ARG A 1 100 ? 14.480 19.446 27.897 1.00 25.29 100 ARG A N 1
ATOM 814 C CA . ARG A 1 100 ? 15.438 20.400 28.438 1.00 24.95 100 ARG A CA 1
ATOM 815 C C . ARG A 1 100 ? 16.421 19.771 29.408 1.00 26.13 100 ARG A C 1
ATOM 816 O O . ARG A 1 100 ? 17.615 20.065 29.360 1.00 26.33 100 ARG A O 1
ATOM 824 N N . LYS A 1 101 ? 15.925 18.910 30.292 1.00 28.78 101 LYS A N 1
ATOM 825 C CA . LYS A 1 101 ? 16.805 18.257 31.256 1.00 28.43 101 LYS A CA 1
ATOM 826 C C . LYS A 1 101 ? 17.873 17.450 30.529 1.00 27.40 101 LYS A C 1
ATOM 827 O O . LYS A 1 101 ? 19.040 17.418 30.946 1.00 24.53 101 LYS A O 1
ATOM 833 N N . VAL A 1 102 ? 17.478 16.801 29.439 1.00 25.36 102 VAL A N 1
ATOM 834 C CA . VAL A 1 102 ? 18.422 16.008 28.662 1.00 19.64 102 VAL A CA 1
ATOM 835 C C . VAL A 1 102 ? 19.451 16.909 27.988 1.00 26.16 102 VAL A C 1
ATOM 836 O O . VAL A 1 102 ? 20.639 16.597 27.977 1.00 23.53 102 VAL A O 1
ATOM 840 N N . LEU A 1 103 ? 19.006 18.034 27.432 1.00 24.13 103 LEU A N 1
ATOM 841 C CA . LEU A 1 103 ? 19.942 18.942 26.779 1.00 20.75 103 LEU A CA 1
ATOM 842 C C . LEU A 1 103 ? 20.960 19.491 27.771 1.00 22.46 103 LEU A C 1
ATOM 843 O O . LEU A 1 103 ? 22.154 19.586 27.468 1.00 22.54 103 LEU A O 1
ATOM 848 N N . ILE A 1 104 ? 20.4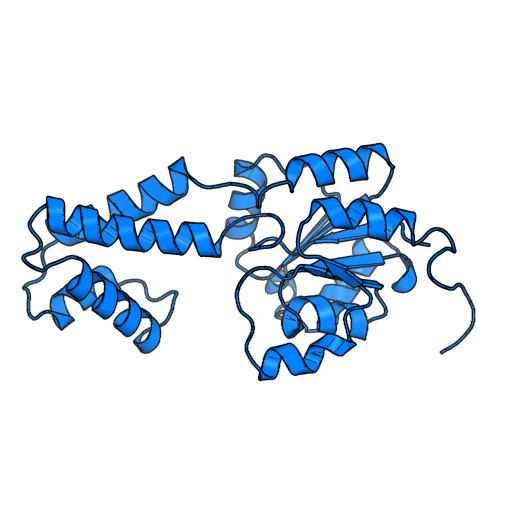94 19.852 28.962 1.00 20.68 104 ILE A N 1
ATOM 849 C CA . ILE A 1 104 ? 21.401 20.382 29.977 1.00 24.07 104 ILE A CA 1
ATOM 850 C C . ILE A 1 104 ? 22.454 19.331 30.326 1.00 22.80 104 ILE A C 1
ATOM 851 O O . ILE A 1 104 ? 23.649 19.630 30.406 1.00 23.72 104 ILE A O 1
ATOM 856 N N . ARG A 1 105 ? 22.008 18.094 30.512 1.00 24.79 105 ARG A N 1
ATOM 857 C CA . ARG A 1 105 ? 22.925 17.010 30.857 1.00 25.17 105 ARG A CA 1
ATOM 858 C C . ARG A 1 105 ? 23.937 16.737 29.746 1.00 24.21 105 ARG A C 1
ATOM 859 O O . ARG A 1 105 ? 25.109 16.472 30.016 1.00 22.58 105 ARG A O 1
ATOM 867 N N . LEU A 1 106 ? 23.494 16.800 28.492 1.00 20.92 106 LEU A N 1
ATOM 868 C CA . LEU A 1 106 ? 24.401 16.556 27.377 1.00 20.38 106 LEU A CA 1
ATOM 869 C C . LEU A 1 106 ? 25.497 17.608 27.336 1.00 22.21 106 LEU A C 1
ATOM 870 O O . LEU A 1 106 ? 26.650 17.302 27.032 1.00 21.13 106 LEU A O 1
ATOM 875 N N . LYS A 1 107 ? 25.135 18.854 27.624 1.00 21.88 107 LYS A N 1
ATOM 876 C CA . LYS A 1 107 ? 26.126 19.918 27.648 1.00 23.30 107 LYS A CA 1
ATOM 877 C C . LYS A 1 107 ? 27.059 19.716 28.848 1.00 19.82 107 LYS A C 1
ATOM 878 O O . LYS A 1 107 ? 28.269 19.936 28.740 1.00 26.12 107 LYS A O 1
ATOM 884 N N . GLU A 1 108 ? 26.506 19.295 29.984 1.00 25.72 108 GLU A N 1
ATOM 885 C CA . GLU A 1 108 ? 27.328 19.069 31.173 1.00 29.38 108 GLU A CA 1
ATOM 886 C C . GLU A 1 108 ? 28.359 17.990 30.876 1.00 27.23 108 GLU A C 1
ATOM 887 O O . GLU A 1 108 ? 29.490 18.042 31.368 1.00 29.47 108 GLU A O 1
ATOM 893 N N . LEU A 1 109 ? 27.966 17.010 30.065 1.00 22.21 109 LEU A N 1
ATOM 894 C CA . LEU A 1 109 ? 28.859 15.915 29.709 1.00 23.88 109 LEU A CA 1
ATOM 895 C C . LEU A 1 109 ? 29.881 16.274 28.625 1.00 26.11 109 LEU A C 1
ATOM 896 O O . LEU A 1 109 ? 30.827 15.517 28.390 1.00 28.46 109 LEU A O 1
ATOM 901 N N . GLY A 1 110 ? 29.692 17.415 27.961 1.00 22.35 110 GLY A N 1
ATOM 902 C CA . GLY A 1 110 ? 30.640 17.835 26.938 1.00 24.74 110 GLY A CA 1
ATOM 903 C 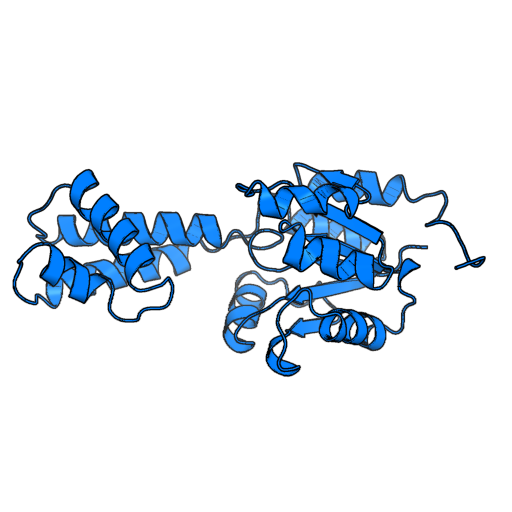C . GLY A 1 110 ? 30.312 17.583 25.472 1.00 27.30 110 GLY A C 1
ATOM 904 O O . GLY A 1 110 ? 31.172 17.741 24.609 1.00 25.03 110 GLY A O 1
ATOM 905 N N . TYR A 1 111 ? 29.086 17.176 25.170 1.00 25.82 111 TYR A N 1
ATOM 906 C CA . TYR A 1 111 ? 28.704 16.949 23.780 1.00 23.80 111 TYR A CA 1
ATOM 907 C C . TYR A 1 111 ? 28.401 18.284 23.119 1.00 21.42 111 TYR A C 1
ATOM 908 O O . TYR A 1 111 ? 27.998 19.231 23.797 1.00 24.39 111 TYR A O 1
ATOM 917 N N . GLU A 1 112 ? 28.616 18.358 21.808 1.00 20.41 112 GLU A N 1
ATOM 918 C CA . GLU A 1 112 ? 28.282 19.556 21.034 1.00 24.89 112 GLU A CA 1
ATOM 919 C C . GLU A 1 112 ? 26.934 19.173 20.449 1.00 24.05 112 GLU A C 1
ATOM 920 O O . GLU A 1 112 ? 26.758 18.033 20.010 1.00 25.01 112 GLU A O 1
ATOM 926 N N . LEU A 1 113 ? 25.995 20.112 20.416 1.00 22.12 113 LEU A N 1
ATOM 927 C CA . LEU A 1 113 ? 24.655 19.796 19.928 1.00 19.97 113 LEU A CA 1
ATOM 928 C C . LEU A 1 113 ? 24.223 20.617 18.720 1.00 20.95 113 LEU A C 1
ATOM 929 O O . LEU A 1 113 ? 24.606 21.781 18.568 1.00 20.39 113 LEU A O 1
ATOM 934 N N . GLY A 1 114 ? 23.424 19.999 17.862 1.00 16.75 114 GLY A N 1
ATOM 935 C CA . GLY A 1 114 ? 22.930 20.699 16.690 1.00 19.43 114 GLY A CA 1
ATOM 936 C C . GLY A 1 114 ? 21.505 20.293 16.373 1.00 22.03 114 GLY A C 1
ATOM 937 O O . GLY A 1 114 ? 20.994 19.318 16.916 1.00 19.01 114 GLY A O 1
ATOM 938 N N . ILE A 1 115 ? 20.851 21.064 15.513 1.00 19.50 115 ILE A N 1
ATOM 939 C CA . ILE A 1 115 ? 19.493 20.752 15.089 1.00 20.46 115 ILE A CA 1
ATOM 940 C C . ILE A 1 115 ? 19.496 20.568 13.567 1.00 19.55 115 ILE A C 1
ATOM 941 O O . ILE A 1 115 ? 20.214 21.267 12.850 1.00 19.38 115 ILE A O 1
ATOM 946 N N . ILE A 1 116 ? 18.728 19.597 13.077 1.00 17.56 116 ILE A N 1
ATOM 947 C CA . ILE A 1 116 ? 18.606 19.374 11.634 1.00 19.05 116 ILE A CA 1
ATOM 948 C C . ILE A 1 116 ? 17.101 19.279 11.431 1.00 22.14 116 ILE A C 1
ATOM 949 O O . ILE A 1 116 ? 16.471 18.323 11.872 1.00 21.74 116 ILE A O 1
ATOM 954 N N . THR A 1 117 ? 16.522 20.272 10.768 1.00 18.60 117 THR A N 1
ATOM 955 C CA . THR A 1 117 ? 15.075 20.285 10.606 1.00 20.02 117 THR A CA 1
ATOM 956 C C . THR A 1 117 ? 14.631 20.853 9.267 1.00 22.05 117 THR A C 1
ATOM 957 O O . THR A 1 117 ? 15.430 21.414 8.527 1.00 22.45 117 THR A O 1
ATOM 961 N N . ASP A 1 118 ? 13.346 20.686 8.965 1.00 21.63 118 ASP A N 1
ATOM 962 C CA . ASP A 1 118 ? 12.761 21.206 7.730 1.00 23.73 118 ASP A CA 1
ATOM 963 C C . ASP A 1 118 ? 11.891 22.392 8.125 1.00 21.93 118 ASP A C 1
ATOM 964 O O . ASP A 1 118 ? 11.620 22.607 9.311 1.00 27.14 118 ASP A O 1
ATOM 969 N N . GLY A 1 119 ? 11.457 23.153 7.130 1.00 23.70 119 GLY A N 1
ATOM 970 C CA . GLY A 1 119 ? 10.562 24.264 7.397 1.00 26.80 119 GLY A CA 1
ATOM 971 C C . GLY A 1 119 ? 11.094 25.667 7.242 1.00 27.34 119 GLY A C 1
ATOM 972 O O . GLY A 1 119 ? 12.291 25.890 7.098 1.00 27.14 119 GLY A O 1
ATOM 973 N N . ASN A 1 120 ? 10.171 26.622 7.272 1.00 27.88 120 ASN A N 1
ATOM 974 C CA . ASN A 1 120 ? 10.524 28.023 7.152 1.00 29.33 120 ASN A CA 1
ATOM 975 C C . ASN A 1 120 ? 11.478 28.358 8.290 1.00 21.44 120 ASN A C 1
ATOM 976 O O . ASN A 1 120 ? 11.164 28.131 9.459 1.00 21.62 120 ASN A O 1
ATOM 981 N N . PRO A 1 121 ? 12.661 28.895 7.960 1.00 22.82 121 PRO A N 1
ATOM 982 C CA . PRO A 1 121 ? 13.675 29.252 8.950 1.00 21.21 121 PRO A CA 1
ATOM 983 C C . PRO A 1 121 ? 13.205 30.123 10.103 1.00 21.86 121 PRO A C 1
ATOM 984 O O . PRO A 1 121 ? 13.556 29.867 11.249 1.00 21.39 121 PRO A O 1
ATOM 988 N N . VAL A 1 122 ? 12.419 31.155 9.805 1.00 20.38 122 VAL A N 1
ATOM 989 C CA . VAL A 1 122 ? 11.943 32.048 10.856 1.00 22.47 122 VAL A CA 1
ATOM 990 C C . VAL A 1 122 ? 10.991 31.349 11.812 1.00 18.86 122 VAL A C 1
ATOM 991 O O . VAL A 1 122 ? 11.059 31.544 13.026 1.00 22.66 122 VAL A O 1
ATOM 995 N N . LYS A 1 123 ? 10.104 30.524 11.266 1.00 22.80 123 LYS A N 1
ATOM 996 C CA . LYS A 1 123 ? 9.158 29.789 12.088 1.00 23.12 123 LYS A CA 1
ATOM 997 C C . LYS A 1 123 ? 9.870 28.792 13.001 1.00 20.98 123 LYS A C 1
ATOM 998 O O . LYS A 1 123 ? 9.504 28.643 14.172 1.00 24.19 123 LYS A O 1
ATOM 1004 N N . GLN A 1 124 ? 10.887 28.115 12.478 1.00 23.71 124 GLN A N 1
ATOM 1005 C CA . GLN A 1 124 ? 11.610 27.148 13.299 1.00 23.26 124 GLN A CA 1
ATOM 1006 C C . GLN A 1 124 ? 12.388 27.875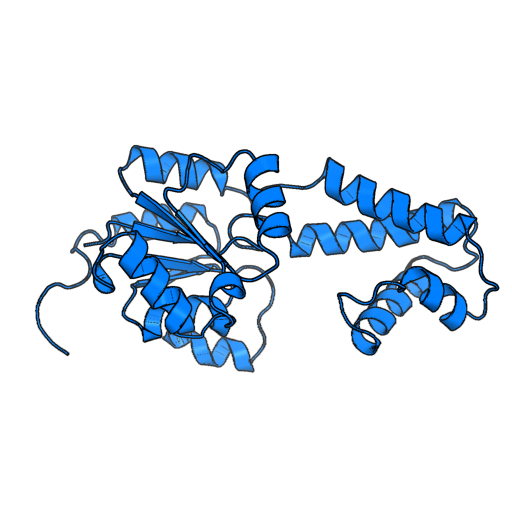 14.394 1.00 20.59 124 GLN A C 1
ATOM 1007 O O . GLN A 1 124 ? 12.419 27.435 15.545 1.00 22.10 124 GLN A O 1
ATOM 1013 N N . TRP A 1 125 ? 13.003 29.001 14.047 1.00 18.93 125 TRP A N 1
ATOM 1014 C CA . TRP A 1 125 ? 13.737 29.754 15.049 1.00 16.27 125 TRP A CA 1
ATOM 1015 C C . TRP A 1 125 ? 12.799 30.331 16.109 1.00 21.36 125 TRP A C 1
ATOM 1016 O O . TRP A 1 125 ? 13.194 30.507 17.259 1.00 22.36 125 TRP A O 1
ATOM 1027 N N . GLU A 1 126 ? 11.557 30.619 15.735 1.00 19.60 126 GLU A N 1
ATOM 1028 C CA . GLU A 1 126 ? 10.621 31.150 16.720 1.00 20.90 126 GLU A CA 1
ATOM 1029 C C . GLU A 1 126 ? 10.422 30.133 17.846 1.00 23.52 126 GLU A C 1
ATOM 1030 O O . GLU A 1 126 ? 10.343 30.495 19.019 1.00 21.39 126 GLU A O 1
ATOM 1036 N N . LYS A 1 127 ? 10.333 28.858 17.486 1.00 23.07 127 LYS A N 1
ATOM 1037 C CA . LYS A 1 127 ? 10.154 27.814 18.490 1.00 25.43 127 LYS A CA 1
ATOM 1038 C C . LYS A 1 127 ? 11.383 27.728 19.379 1.00 23.65 127 LYS A C 1
ATOM 1039 O O . LYS A 1 127 ? 11.275 27.609 20.604 1.00 22.39 127 LYS A O 1
ATOM 1045 N N . ILE A 1 128 ? 12.555 27.801 18.754 1.00 20.31 128 ILE A N 1
ATOM 1046 C CA . ILE A 1 128 ? 13.817 27.734 19.478 1.00 22.33 128 ILE A CA 1
ATOM 1047 C C . ILE A 1 128 ? 13.965 28.891 20.462 1.00 23.41 128 ILE A C 1
ATOM 1048 O O . ILE A 1 128 ? 14.309 28.688 21.625 1.00 22.14 128 ILE A O 1
ATOM 1053 N N . LEU A 1 129 ? 13.693 30.108 20.011 1.00 23.73 129 LEU A N 1
ATOM 1054 C CA . LEU A 1 129 ? 13.831 31.259 20.898 1.00 21.80 129 LEU A CA 1
ATOM 1055 C C . LEU A 1 129 ? 12.755 31.329 21.983 1.00 22.88 129 LEU A C 1
ATOM 1056 O O . LEU A 1 129 ? 13.044 31.685 23.128 1.00 23.51 129 LEU A O 1
ATOM 1061 N N . ARG A 1 130 ? 11.517 30.998 21.637 1.00 19.73 130 ARG A N 1
ATOM 1062 C CA . ARG A 1 130 ? 10.443 31.038 22.631 1.00 21.39 130 ARG A CA 1
ATOM 1063 C C . ARG A 1 130 ? 10.671 30.041 23.774 1.00 23.99 130 ARG A C 1
ATOM 1064 O O . ARG A 1 130 ? 10.301 30.304 24.918 1.00 24.79 130 ARG A O 1
ATOM 1072 N N . LEU A 1 131 ? 11.285 28.901 23.466 1.00 22.90 131 LEU A N 1
ATOM 1073 C CA . LEU A 1 131 ? 11.558 27.891 24.480 1.00 25.15 131 LEU A CA 1
ATOM 1074 C C . LEU A 1 131 ? 12.965 28.017 25.070 1.00 27.17 131 LEU A C 1
ATOM 1075 O O . LEU A 1 131 ? 13.414 27.151 25.822 1.00 25.22 131 LEU A O 1
ATOM 1080 N N . GLU A 1 132 ? 13.651 29.102 24.724 1.00 22.72 132 GLU A N 1
ATOM 1081 C CA . GLU A 1 132 ? 14.999 29.369 25.220 1.00 26.08 132 GLU A CA 1
ATOM 1082 C C . GLU A 1 132 ? 15.945 28.191 25.027 1.00 28.17 132 GLU A C 1
ATOM 1083 O O . GLU A 1 132 ? 16.634 27.786 25.962 1.00 26.34 132 GLU A O 1
ATOM 1089 N N . LEU A 1 133 ? 15.975 27.651 23.811 1.00 26.19 133 LEU A N 1
ATOM 1090 C CA . LEU A 1 133 ? 16.836 26.513 23.475 1.00 23.12 133 LEU A CA 1
ATOM 1091 C C . LEU A 1 133 ? 18.098 26.969 22.748 1.00 24.36 133 LEU A C 1
ATOM 1092 O O . LEU A 1 133 ? 19.016 26.191 22.503 1.00 24.28 133 LEU A O 1
ATOM 1097 N N . ASP A 1 134 ? 18.126 28.250 22.422 1.00 23.86 134 ASP A N 1
ATOM 1098 C CA . ASP A 1 134 ? 19.213 28.888 21.689 1.00 34.44 134 ASP A CA 1
ATOM 1099 C C . ASP A 1 134 ? 20.658 28.493 21.990 1.00 33.15 134 ASP A C 1
ATOM 1100 O O . ASP A 1 134 ? 21.342 27.942 21.130 1.00 33.93 134 ASP A O 1
ATOM 1105 N N . ASP A 1 135 ? 21.143 28.761 23.196 1.00 34.38 135 ASP A N 1
ATOM 1106 C CA . ASP A 1 135 ? 22.541 28.445 23.454 1.00 39.32 135 ASP A CA 1
ATOM 1107 C C . ASP A 1 135 ? 22.886 26.996 23.724 1.00 32.97 135 ASP A C 1
ATOM 1108 O O . ASP A 1 135 ? 23.998 26.697 24.140 1.00 29.13 135 ASP A O 1
ATOM 1113 N N . PHE A 1 136 ? 21.938 26.094 23.506 1.00 27.00 136 PHE A N 1
ATOM 1114 C CA . PHE A 1 136 ? 22.230 24.678 23.676 1.00 24.25 136 PHE A CA 1
ATOM 1115 C C . PHE A 1 136 ? 22.882 24.190 22.384 1.00 27.12 136 PHE A C 1
ATOM 1116 O O . PHE A 1 136 ? 23.687 23.254 22.390 1.00 25.21 136 PHE A O 1
ATOM 1124 N N . PHE A 1 137 ? 22.549 24.857 21.279 1.00 24.21 137 PHE A N 1
ATOM 1125 C CA . PHE A 1 137 ? 23.017 24.447 19.958 1.00 22.87 137 PHE A CA 1
ATOM 1126 C C . PHE A 1 137 ? 24.042 25.347 19.269 1.00 24.78 137 PHE A C 1
ATOM 1127 O O . PHE A 1 137 ? 23.869 26.561 19.211 1.00 30.47 137 PHE A O 1
ATOM 1135 N N . GLU A 1 138 ? 25.100 24.740 18.743 1.00 26.05 138 GLU A N 1
ATOM 1136 C CA . GLU A 1 138 ? 26.141 25.494 18.034 1.00 22.69 138 GLU A CA 1
ATOM 1137 C C . GLU A 1 138 ? 25.648 25.883 16.641 1.00 29.74 138 GLU A C 1
ATOM 1138 O O . GLU A 1 138 ? 25.941 26.973 16.155 1.00 29.97 138 GLU A O 1
ATOM 1144 N N . HIS A 1 139 ? 24.891 24.989 16.008 1.00 24.24 139 HIS A N 1
ATOM 1145 C CA . HIS A 1 139 ? 24.362 25.236 14.669 1.00 26.65 139 HIS A CA 1
ATOM 1146 C C . HIS A 1 139 ? 22.938 24.708 14.520 1.00 24.99 139 HIS A C 1
ATOM 1147 O O . HIS A 1 139 ? 22.593 23.646 15.045 1.00 25.67 139 HIS A O 1
ATOM 1154 N N . VAL A 1 140 ? 22.116 25.458 13.800 1.00 24.36 140 VAL A N 1
ATOM 1155 C CA . VAL A 1 140 ? 20.749 25.045 13.518 1.00 18.34 140 VAL A CA 1
ATOM 1156 C C . VAL A 1 140 ? 20.674 24.915 11.996 1.00 22.45 140 VAL A C 1
ATOM 1157 O O . VAL A 1 140 ? 20.623 25.914 11.267 1.00 23.02 140 VAL A O 1
ATOM 1161 N N . ILE A 1 141 ? 20.696 23.672 11.526 1.00 17.58 141 ILE A N 1
ATOM 1162 C CA . ILE A 1 141 ? 20.676 23.360 10.103 1.00 17.08 141 ILE A CA 1
ATOM 1163 C C . ILE A 1 141 ? 19.240 23.195 9.614 1.00 24.30 141 ILE A C 1
ATOM 1164 O O . ILE A 1 141 ? 18.517 22.320 10.085 1.00 22.51 141 ILE A O 1
ATOM 1169 N N . ILE A 1 142 ? 18.840 24.040 8.667 1.00 20.89 142 ILE A N 1
ATOM 1170 C CA . ILE A 1 142 ? 17.477 24.020 8.130 1.00 18.55 142 ILE A CA 1
ATOM 1171 C C . ILE A 1 142 ? 17.494 23.704 6.630 1.00 23.00 142 ILE A C 1
ATOM 1172 O O . ILE A 1 142 ? 18.078 24.433 5.830 1.00 21.47 142 ILE A O 1
ATOM 1177 N N . SER A 1 143 ? 16.839 22.605 6.267 1.00 21.31 143 SER A N 1
ATOM 1178 C CA . SER A 1 143 ? 16.814 22.109 4.898 1.00 19.88 143 SER A CA 1
ATOM 1179 C C . SER A 1 143 ? 16.376 23.098 3.826 1.00 26.78 143 SER A C 1
ATOM 1180 O O . SER A 1 143 ? 16.892 23.068 2.712 1.00 26.87 143 SER A O 1
ATOM 1183 N N . ASP A 1 144 ? 15.431 23.974 4.153 1.00 23.99 144 ASP A N 1
ATOM 1184 C CA . ASP A 1 144 ? 14.948 24.943 3.178 1.00 30.68 144 ASP A CA 1
ATOM 1185 C C . ASP A 1 144 ? 16.052 25.830 2.606 1.00 27.77 144 ASP A C 1
ATOM 1186 O O . ASP A 1 144 ? 15.972 26.249 1.450 1.00 23.22 144 ASP A O 1
ATOM 1191 N N . PHE A 1 145 ? 17.090 26.102 3.392 1.00 21.44 145 PHE A N 1
ATOM 1192 C CA . PHE A 1 145 ? 18.190 26.929 2.888 1.00 23.78 145 PHE A CA 1
ATOM 1193 C C . PHE A 1 145 ? 18.895 26.215 1.737 1.00 28.69 145 PHE A C 1
ATOM 1194 O O . PHE A 1 145 ? 19.479 26.852 0.857 1.00 24.81 145 PHE A O 1
ATOM 1202 N N . GLU A 1 146 ? 18.841 24.887 1.759 1.00 23.27 146 GLU A N 1
ATOM 1203 C CA . GLU A 1 146 ? 19.497 24.072 0.744 1.00 23.62 146 GLU A CA 1
ATOM 1204 C C . GLU A 1 146 ? 18.584 23.606 -0.397 1.00 24.48 146 GLU A C 1
ATOM 1205 O O . GLU A 1 146 ? 19.033 22.897 -1.301 1.00 24.05 146 GLU A O 1
ATOM 1211 N N . GLY A 1 147 ? 17.312 23.993 -0.354 1.00 21.16 147 GLY A N 1
ATOM 1212 C CA . GLY A 1 147 ? 16.388 23.605 -1.409 1.00 24.60 147 GLY A CA 1
ATOM 1213 C C . GLY A 1 147 ? 16.024 22.130 -1.450 1.00 24.55 147 GLY A C 1
ATOM 1214 O O . GLY A 1 147 ? 15.680 21.593 -2.508 1.00 25.81 147 GLY A O 1
ATOM 1215 N N . VAL A 1 148 ? 16.098 21.469 -0.299 1.00 22.89 148 VAL A N 1
ATOM 1216 C CA . VAL A 1 148 ? 15.762 20.050 -0.204 1.00 21.81 148 VAL A CA 1
ATOM 1217 C C . VAL A 1 148 ? 14.976 19.808 1.077 1.00 26.26 148 VAL A C 1
ATOM 1218 O O . VAL A 1 148 ? 14.856 20.690 1.918 1.00 26.47 148 VAL A O 1
ATOM 1222 N N . LYS A 1 149 ? 14.420 18.610 1.207 1.00 21.62 149 LYS A N 1
ATOM 1223 C CA . LYS A 1 149 ? 13.712 18.237 2.425 1.00 23.19 149 LYS A CA 1
ATOM 1224 C C . LYS A 1 149 ? 14.386 16.963 2.920 1.00 23.18 149 LYS A C 1
ATOM 1225 O O . LYS A 1 149 ? 14.903 16.195 2.111 1.00 21.22 149 LYS A O 1
ATOM 1231 N N . LYS A 1 150 ? 14.413 16.748 4.233 1.00 20.99 150 LYS A N 1
ATOM 1232 C CA . LYS A 1 150 ? 14.998 15.513 4.756 1.00 23.78 150 LYS A CA 1
ATOM 1233 C C . LYS A 1 150 ? 14.112 14.433 4.135 1.00 20.85 150 LYS A C 1
ATOM 1234 O O . LYS A 1 150 ? 12.930 14.670 3.895 1.00 26.04 150 LYS A O 1
ATOM 1240 N N . PRO A 1 151 ? 14.642 13.220 3.912 1.00 21.32 151 PRO A N 1
ATOM 1241 C CA . PRO A 1 151 ? 15.986 12.696 4.176 1.00 22.43 151 PRO A CA 1
ATOM 1242 C C . PRO A 1 151 ? 17.056 12.936 3.109 1.00 25.30 151 PRO A C 1
ATOM 1243 O O . PRO A 1 151 ? 18.027 12.180 3.037 1.00 27.64 151 PRO A O 1
ATOM 1247 N N . HIS A 1 152 ? 16.904 13.969 2.285 1.00 23.74 152 HIS A N 1
ATOM 1248 C CA . HIS A 1 152 ? 17.912 14.214 1.251 1.00 23.04 152 HIS A CA 1
ATOM 1249 C C . HIS A 1 152 ? 19.309 14.295 1.887 1.00 22.20 152 HIS A C 1
ATOM 1250 O O . HIS A 1 152 ? 19.522 15.030 2.848 1.00 22.54 152 HIS A O 1
ATOM 1257 N N . PRO A 1 153 ? 20.281 13.539 1.354 1.00 20.88 153 PRO A N 1
ATOM 1258 C CA . PRO A 1 153 ? 21.645 13.541 1.898 1.00 24.45 153 PRO A CA 1
ATOM 1259 C C . PRO A 1 153 ? 22.347 14.892 1.982 1.00 22.25 153 PRO A C 1
ATOM 1260 O O . PRO A 1 153 ? 23.188 15.111 2.858 1.00 23.15 153 PRO A O 1
ATOM 1264 N N . LYS A 1 154 ? 21.999 15.807 1.088 1.00 22.82 154 LYS A N 1
ATOM 1265 C CA . LYS A 1 154 ? 22.636 17.117 1.092 1.00 26.25 154 LYS A CA 1
ATOM 1266 C C . LYS A 1 154 ? 22.560 17.859 2.431 1.00 26.02 154 LYS A C 1
ATOM 1267 O O . LYS A 1 154 ? 23.544 18.457 2.872 1.00 22.71 154 LYS A O 1
ATOM 1273 N N . ILE A 1 155 ? 21.394 17.842 3.073 1.00 21.48 155 ILE A N 1
ATOM 1274 C CA . ILE A 1 155 ? 21.254 18.559 4.333 1.00 20.27 155 ILE A CA 1
ATOM 1275 C C . ILE A 1 155 ? 22.035 17.910 5.475 1.00 21.48 155 ILE A C 1
ATOM 1276 O O . ILE A 1 155 ? 22.563 18.609 6.341 1.00 20.38 155 ILE A O 1
ATOM 1281 N N . PHE A 1 156 ? 22.126 16.581 5.476 1.00 18.67 156 PHE A N 1
ATOM 1282 C CA . PHE A 1 156 ? 22.887 15.897 6.520 1.00 21.27 156 PHE A CA 1
ATOM 1283 C C . PHE A 1 156 ? 24.383 16.116 6.313 1.00 20.95 156 PHE A C 1
ATOM 1284 O O . PHE A 1 156 ? 25.129 16.266 7.273 1.00 21.75 156 PHE A O 1
ATOM 1292 N N . LYS A 1 157 ? 24.816 16.151 5.058 1.00 22.84 157 LYS A N 1
ATOM 1293 C CA . LYS A 1 157 ? 26.228 16.386 4.778 1.00 22.75 157 LYS A CA 1
ATOM 1294 C C . LYS A 1 157 ? 26.583 17.811 5.179 1.00 19.59 157 LYS A C 1
ATOM 1295 O O . LYS A 1 157 ? 27.677 18.063 5.686 1.00 22.82 157 LYS A O 1
ATOM 1301 N N . LYS A 1 158 ? 25.654 18.744 4.982 1.00 19.55 158 LYS A N 1
ATOM 1302 C CA . LYS A 1 158 ? 25.897 20.132 5.366 1.00 21.67 158 LYS A CA 1
ATOM 1303 C C . LYS A 1 158 ? 26.059 20.228 6.885 1.00 23.88 158 LYS A C 1
ATOM 1304 O O . LYS A 1 158 ? 26.912 20.957 7.389 1.00 24.41 158 LYS A O 1
ATOM 1310 N N . ALA A 1 159 ? 25.227 19.496 7.614 1.00 20.15 159 ALA A N 1
ATOM 1311 C CA . ALA A 1 159 ? 25.288 19.507 9.070 1.00 19.97 159 ALA A CA 1
ATOM 1312 C C . ALA A 1 159 ? 26.653 18.997 9.522 1.00 23.23 159 ALA A C 1
ATOM 1313 O O . ALA A 1 159 ? 27.277 19.570 10.418 1.00 22.96 159 ALA A O 1
ATOM 1315 N N . LEU A 1 160 ? 27.117 17.919 8.898 1.00 20.16 160 LEU A N 1
ATOM 1316 C CA . LEU A 1 160 ? 28.415 17.359 9.266 1.00 22.25 160 LEU A CA 1
ATOM 1317 C C . LEU A 1 160 ? 29.529 18.359 8.987 1.00 26.72 160 LEU A C 1
ATOM 1318 O O . LEU A 1 160 ? 30.439 18.521 9.799 1.00 28.46 160 LEU A O 1
ATOM 1323 N N . LYS A 1 161 ? 29.456 19.034 7.844 1.00 24.19 161 LYS A N 1
ATOM 1324 C CA . LYS A 1 161 ? 30.479 20.016 7.494 1.00 27.85 161 LYS A CA 1
ATOM 1325 C C . LYS A 1 161 ? 30.486 21.203 8.457 1.00 28.31 161 LYS A C 1
ATOM 1326 O O . LYS A 1 161 ? 31.544 21.726 8.798 1.00 25.34 161 LYS A O 1
ATOM 1332 N N . ALA A 1 162 ? 29.307 21.632 8.896 1.00 23.10 162 ALA A N 1
ATOM 1333 C CA . ALA A 1 162 ? 29.211 22.758 9.815 1.00 24.97 162 ALA A CA 1
ATOM 1334 C C . ALA A 1 162 ? 29.964 22.483 11.118 1.00 26.35 162 ALA A C 1
ATOM 1335 O O . ALA A 1 162 ? 30.582 23.376 11.696 1.00 24.67 162 ALA A O 1
ATOM 1337 N N . PHE A 1 163 ? 29.908 21.235 11.571 1.00 25.20 163 PHE A N 1
ATOM 1338 C CA . PHE A 1 163 ? 30.559 20.818 12.804 1.00 28.01 163 PHE A CA 1
ATOM 1339 C C . PHE A 1 163 ? 31.929 20.214 12.557 1.00 28.43 163 PHE A C 1
ATOM 1340 O O . PHE A 1 163 ? 32.636 19.874 13.502 1.00 30.72 163 PHE A O 1
ATOM 1348 N N . ASN A 1 164 ? 32.295 20.074 11.289 1.00 26.23 164 ASN A N 1
ATOM 1349 C CA . ASN A 1 164 ? 33.576 19.479 10.926 1.00 28.09 164 ASN A CA 1
ATOM 1350 C C . ASN A 1 164 ? 33.831 18.165 11.642 1.00 30.59 164 ASN A C 1
ATOM 1351 O O . ASN A 1 164 ? 34.880 17.967 12.256 1.00 34.02 164 ASN A O 1
ATOM 1356 N N . VAL A 1 165 ? 32.863 17.261 11.556 1.00 24.42 165 VAL A N 1
ATOM 1357 C CA . VAL A 1 165 ? 32.994 15.958 12.190 1.00 27.96 165 VAL A CA 1
ATOM 1358 C C . VAL A 1 165 ? 32.727 14.851 11.185 1.00 27.83 165 VAL A C 1
ATOM 1359 O O . VAL A 1 165 ? 32.028 15.057 10.191 1.00 31.75 165 VAL A O 1
ATOM 1363 N N . LYS A 1 166 ? 33.302 13.681 11.444 1.00 29.15 166 LYS A N 1
ATOM 1364 C CA . LYS A 1 166 ? 33.099 12.521 10.583 1.00 30.85 166 LYS A CA 1
ATOM 1365 C C . LYS A 1 166 ? 31.698 11.995 10.879 1.00 25.46 166 LYS A C 1
ATOM 1366 O O . LYS A 1 166 ? 31.180 12.190 11.979 1.00 26.90 166 LYS A O 1
ATOM 1372 N N . PRO A 1 167 ? 31.074 11.317 9.908 1.00 26.28 167 PRO A N 1
ATOM 1373 C CA . PRO A 1 167 ? 29.724 10.774 10.094 1.00 26.53 167 PRO A CA 1
ATOM 1374 C C . PRO A 1 167 ? 29.609 9.929 11.355 1.00 27.03 167 PRO A C 1
ATOM 1375 O O . PRO A 1 167 ? 28.692 10.095 12.151 1.00 25.22 167 PRO A O 1
ATOM 1379 N N . GLU A 1 168 ? 30.555 9.016 11.535 1.00 29.00 168 GLU A N 1
ATOM 1380 C CA . GLU A 1 168 ? 30.533 8.138 12.690 1.00 31.31 168 GLU A CA 1
ATOM 1381 C C . GLU A 1 168 ? 30.741 8.862 14.022 1.00 27.69 168 GLU A C 1
ATOM 1382 O O . GLU A 1 168 ? 30.542 8.277 15.085 1.00 31.99 168 GLU A O 1
ATOM 1388 N N . GLU A 1 169 ? 31.137 10.132 13.968 1.00 25.58 169 GLU A N 1
ATOM 1389 C CA . GLU A 1 169 ? 31.347 10.912 15.185 1.00 23.92 169 GLU A CA 1
ATOM 1390 C C . GLU A 1 169 ? 30.071 11.683 15.520 1.00 21.34 169 GLU A C 1
ATOM 1391 O O . GLU A 1 169 ? 30.035 12.454 16.473 1.00 22.56 169 GLU A O 1
ATOM 1397 N N . ALA A 1 170 ? 29.021 11.459 14.738 1.00 22.14 170 ALA A N 1
ATOM 1398 C CA . ALA A 1 170 ? 27.764 12.164 14.963 1.00 20.44 170 ALA A CA 1
ATOM 1399 C C . ALA A 1 170 ? 26.610 11.186 15.157 1.00 23.51 170 ALA A C 1
ATOM 1400 O O . ALA A 1 170 ? 26.613 10.082 14.606 1.00 22.69 170 ALA A O 1
ATOM 1402 N N . LEU A 1 171 ? 25.623 11.604 15.939 1.00 19.19 171 LEU A N 1
ATOM 1403 C CA . LEU A 1 171 ? 24.468 10.762 16.210 1.00 17.35 171 LEU A CA 1
ATOM 1404 C C . LEU A 1 171 ? 23.213 11.595 16.008 1.00 18.82 171 LEU A C 1
ATOM 1405 O O . LEU A 1 171 ? 23.138 12.720 16.493 1.00 20.91 171 LEU A O 1
ATOM 1410 N N . MET A 1 172 ? 22.230 11.036 15.304 1.00 18.03 172 MET A N 1
ATOM 1411 C CA . MET A 1 172 ? 20.974 11.735 15.038 1.00 19.09 172 MET A CA 1
ATOM 1412 C C . MET A 1 172 ? 19.852 11.144 15.882 1.00 23.78 172 MET A C 1
ATOM 1413 O O . MET A 1 172 ? 19.707 9.922 15.950 1.00 21.85 172 MET A O 1
ATOM 1418 N N . VAL A 1 173 ? 19.074 12.016 16.523 1.00 19.33 173 VAL A N 1
ATOM 1419 C CA . VAL A 1 173 ? 17.933 11.600 17.340 1.00 17.59 173 VAL A CA 1
ATOM 1420 C C . VAL A 1 173 ? 16.697 12.208 16.676 1.00 24.37 173 VAL A C 1
ATOM 1421 O O . VAL A 1 173 ? 16.645 13.416 16.454 1.00 19.94 173 VAL A O 1
ATOM 1425 N N . GLY A 1 174 ? 15.713 11.377 16.346 1.00 21.26 174 GLY A N 1
ATOM 1426 C CA . GLY A 1 174 ? 14.516 11.886 15.700 1.00 19.28 174 GLY A CA 1
ATOM 1427 C C . GLY A 1 174 ? 13.361 10.915 15.833 1.00 22.90 174 GLY A C 1
ATOM 1428 O O . GLY A 1 174 ? 13.577 9.727 16.061 1.00 21.54 174 GLY A O 1
ATOM 1429 N N . ASP A 1 175 ? 12.141 11.420 15.686 1.00 18.69 175 ASP A N 1
ATOM 1430 C CA . ASP A 1 175 ? 10.949 10.584 15.800 1.00 20.99 175 ASP A CA 1
ATOM 1431 C C . ASP A 1 175 ? 10.504 9.948 14.488 1.00 21.75 175 ASP A C 1
ATOM 1432 O O . ASP A 1 175 ? 9.732 8.990 14.499 1.00 24.16 175 ASP A O 1
ATOM 1437 N N . ARG A 1 176 ? 10.970 10.481 13.360 1.00 19.77 176 ARG A N 1
ATOM 1438 C CA . ARG A 1 176 ? 10.574 9.957 12.050 1.00 20.31 176 ARG A CA 1
ATOM 1439 C C . ARG A 1 176 ? 11.601 9.005 11.450 1.00 19.82 176 ARG A C 1
ATOM 1440 O O . ARG A 1 176 ? 12.716 9.408 11.139 1.00 20.22 176 ARG A O 1
ATOM 1448 N N . LEU A 1 177 ? 11.216 7.749 11.250 1.00 21.36 177 LEU A N 1
ATOM 1449 C CA . LEU A 1 177 ? 12.152 6.776 10.680 1.00 19.75 177 LEU A CA 1
ATOM 1450 C C . LEU A 1 177 ? 12.647 7.114 9.274 1.00 18.57 177 LEU A C 1
ATOM 1451 O O . LEU A 1 177 ? 13.798 6.848 8.942 1.00 22.40 177 LEU A O 1
ATOM 1456 N N . TYR A 1 178 ? 11.790 7.704 8.442 1.00 20.20 178 TYR A N 1
ATOM 1457 C CA . TYR A 1 178 ? 12.183 8.028 7.076 1.00 22.07 178 TYR A CA 1
ATOM 1458 C C . TYR A 1 178 ? 12.997 9.314 6.973 1.00 23.43 178 TYR A C 1
ATOM 1459 O O . TYR A 1 178 ? 14.169 9.294 6.603 1.00 24.26 178 TYR A O 1
ATOM 1468 N N . SER A 1 179 ? 12.376 10.432 7.320 1.00 22.50 179 SER A N 1
ATOM 1469 C CA . SER A 1 179 ? 13.059 11.717 7.218 1.00 22.61 179 SER A CA 1
ATOM 1470 C C . SER A 1 179 ? 14.251 11.921 8.158 1.00 24.91 179 SER A C 1
ATOM 1471 O O . SER A 1 179 ? 15.252 12.523 7.757 1.00 23.77 179 SER A O 1
ATOM 1474 N N . ASP A 1 180 ? 14.167 11.421 9.390 1.00 19.45 180 ASP A N 1
ATOM 1475 C CA . ASP A 1 180 ? 15.259 11.605 10.350 1.00 20.29 180 ASP A CA 1
ATOM 1476 C C . ASP A 1 180 ? 16.305 10.491 10.375 1.00 25.14 180 ASP A C 1
ATOM 1477 O O . ASP A 1 180 ? 17.492 10.711 10.127 1.00 23.33 180 ASP A O 1
ATOM 1482 N N . ILE A 1 181 ? 15.838 9.292 10.697 1.00 25.09 181 ILE A N 1
ATOM 1483 C CA . ILE A 1 181 ? 16.693 8.128 10.851 1.00 21.08 181 ILE A CA 1
ATOM 1484 C C . ILE A 1 181 ? 17.376 7.607 9.584 1.00 22.20 181 ILE A C 1
ATOM 1485 O O . ILE A 1 181 ? 18.610 7.503 9.534 1.00 21.53 181 ILE A O 1
ATOM 1490 N N . TYR A 1 182 ? 16.585 7.270 8.573 1.00 18.95 182 TYR A N 1
ATOM 1491 C CA . TYR A 1 182 ? 17.115 6.786 7.303 1.00 18.91 182 TYR A CA 1
ATOM 1492 C C . TYR A 1 182 ? 18.057 7.846 6.725 1.00 22.11 182 TYR A C 1
ATOM 1493 O O . TYR A 1 182 ? 19.158 7.539 6.264 1.00 21.53 182 TYR A O 1
ATOM 1502 N N . GLY A 1 183 ? 17.621 9.100 6.777 1.00 21.14 183 GLY A N 1
ATOM 1503 C CA . GLY A 1 183 ? 18.426 10.192 6.262 1.00 24.95 183 GLY A CA 1
ATOM 1504 C C . GLY A 1 183 ? 19.812 10.259 6.877 1.00 22.41 183 GLY A C 1
ATOM 1505 O O . GLY A 1 183 ? 20.804 10.390 6.161 1.00 22.84 183 GLY A O 1
ATOM 1506 N N . ALA A 1 184 ? 19.882 10.164 8.202 1.00 18.87 184 ALA A N 1
ATOM 1507 C CA . ALA A 1 184 ? 21.162 10.230 8.900 1.00 21.86 184 ALA A CA 1
ATOM 1508 C C . ALA A 1 184 ? 22.003 8.974 8.695 1.00 24.27 184 ALA A C 1
ATOM 1509 O O . ALA A 1 184 ? 23.214 9.055 8.471 1.00 22.54 184 ALA A O 1
ATOM 1511 N N . LYS A 1 185 ? 21.366 7.810 8.771 1.00 22.91 185 LYS A N 1
ATOM 1512 C CA . LYS A 1 185 ? 22.100 6.560 8.612 1.00 25.90 185 LYS A CA 1
ATOM 1513 C C . LYS A 1 185 ? 22.689 6.434 7.209 1.00 29.54 185 LYS A C 1
ATOM 1514 O O . LYS A 1 185 ? 23.797 5.916 7.043 1.00 26.12 185 LYS A O 1
ATOM 1520 N N . ARG A 1 186 ? 21.957 6.918 6.206 1.00 24.12 186 ARG A N 1
ATOM 1521 C CA . ARG A 1 186 ? 22.420 6.853 4.821 1.00 25.63 186 ARG A CA 1
ATOM 1522 C C . ARG A 1 186 ? 23.768 7.529 4.618 1.00 30.91 186 ARG A C 1
ATOM 1523 O O . ARG A 1 186 ? 24.539 7.124 3.745 1.00 30.91 186 ARG A O 1
ATOM 1531 N N . VAL A 1 187 ? 24.052 8.564 5.404 1.00 28.19 187 VAL A N 1
ATOM 1532 C CA . VAL A 1 187 ? 25.326 9.260 5.266 1.00 26.28 187 VAL A CA 1
ATOM 1533 C C . VAL A 1 187 ? 26.379 8.780 6.262 1.00 25.77 187 VAL A C 1
ATOM 1534 O O . VAL A 1 187 ? 27.480 9.326 6.316 1.00 30.81 187 VAL A O 1
ATOM 1538 N N . GLY A 1 188 ? 26.038 7.767 7.056 1.00 24.63 188 GLY A N 1
ATOM 1539 C CA . GLY A 1 188 ? 27.004 7.228 8.002 1.00 27.78 188 GLY A CA 1
ATOM 1540 C C . GLY A 1 188 ? 26.886 7.582 9.474 1.00 29.40 188 GLY A C 1
ATOM 1541 O O . GLY A 1 188 ? 27.718 7.145 10.270 1.00 27.24 188 GLY A O 1
ATOM 1542 N N . MET A 1 189 ? 25.876 8.365 9.851 1.00 19.63 189 MET A N 1
ATOM 1543 C CA . MET A 1 189 ? 25.694 8.742 11.251 1.00 18.96 189 MET A CA 1
ATOM 1544 C C . MET A 1 189 ? 25.112 7.614 12.104 1.00 21.46 189 MET A C 1
ATOM 1545 O O . MET A 1 189 ? 24.474 6.690 11.589 1.00 24.19 189 MET A O 1
ATOM 1550 N N . LYS A 1 190 ? 25.331 7.711 13.412 1.00 20.88 190 LYS A N 1
ATOM 1551 C CA . LYS A 1 190 ? 24.757 6.764 14.364 1.00 22.26 190 LYS A CA 1
ATOM 1552 C C . LYS A 1 190 ? 23.328 7.290 14.506 1.00 25.37 190 LYS A C 1
ATOM 1553 O O . LYS A 1 190 ? 23.093 8.488 14.320 1.00 22.81 190 LYS A O 1
ATOM 1559 N N . THR A 1 191 ? 22.379 6.427 14.845 1.00 20.80 191 THR A N 1
ATOM 1560 C CA . THR A 1 191 ? 20.989 6.879 14.949 1.00 19.28 191 THR A CA 1
ATOM 1561 C C . THR A 1 191 ? 20.202 6.369 16.147 1.00 24.97 191 THR A C 1
ATOM 1562 O O . THR A 1 191 ? 20.385 5.238 16.601 1.00 21.25 191 THR A O 1
ATOM 1566 N N . VAL A 1 192 ? 19.307 7.214 16.650 1.00 18.97 192 VAL A N 1
ATOM 1567 C CA . VAL A 1 192 ? 18.449 6.829 17.755 1.00 20.21 192 VAL A CA 1
ATOM 1568 C C . VAL A 1 192 ? 17.032 7.235 17.388 1.00 22.86 192 VAL A C 1
ATOM 1569 O O . VAL A 1 192 ? 16.738 8.420 17.248 1.00 21.33 192 VAL A O 1
ATOM 1573 N N . TRP A 1 193 ? 16.166 6.243 17.204 1.00 20.18 193 TRP A N 1
ATOM 1574 C CA . TRP A 1 193 ? 14.771 6.504 16.865 1.00 20.77 193 TRP A CA 1
ATOM 1575 C C . TRP A 1 193 ? 13.966 6.729 18.132 1.00 22.53 193 TRP A C 1
ATOM 1576 O O . TRP A 1 193 ? 13.904 5.861 19.000 1.00 21.98 193 TRP A O 1
ATOM 1587 N N . PHE A 1 194 ? 13.365 7.910 18.236 1.00 19.41 194 PHE A N 1
ATOM 1588 C CA . PHE A 1 194 ? 12.538 8.267 19.379 1.00 19.93 194 PHE A CA 1
ATOM 1589 C C . PHE A 1 194 ? 11.121 7.862 18.995 1.00 20.71 194 PHE A C 1
ATOM 1590 O O . PHE A 1 194 ? 10.487 8.519 18.172 1.00 20.52 194 PHE A O 1
ATOM 1598 N N . ARG A 1 195 ? 10.659 6.744 19.557 1.00 23.22 195 ARG A N 1
ATOM 1599 C CA . ARG A 1 195 ? 9.331 6.201 19.271 1.00 24.80 195 ARG A CA 1
ATOM 1600 C C . ARG A 1 195 ? 8.256 7.052 19.918 1.00 30.39 195 ARG A C 1
ATOM 1601 O O . ARG A 1 195 ? 7.774 6.758 21.012 1.00 33.20 195 ARG A O 1
ATOM 1609 N N . TYR A 1 196 ? 7.890 8.115 19.216 1.00 26.55 196 TYR A N 1
ATOM 1610 C CA . TYR A 1 196 ? 6.899 9.064 19.700 1.00 29.48 196 TYR A CA 1
ATOM 1611 C C . TYR A 1 196 ? 5.876 9.311 18.600 1.00 36.00 196 TYR A C 1
ATOM 1612 O O . TYR A 1 196 ? 6.236 9.605 17.459 1.00 32.99 196 TYR A O 1
ATOM 1621 N N . GLY A 1 197 ? 4.600 9.193 18.943 1.00 41.44 197 GLY A N 1
ATOM 1622 C CA . GLY A 1 197 ? 3.562 9.400 17.951 1.00 40.92 197 GLY A CA 1
ATOM 1623 C C . GLY A 1 197 ? 3.295 8.112 17.198 1.00 42.08 197 GLY A C 1
ATOM 1624 O O . GLY A 1 197 ? 3.775 7.048 17.592 1.00 43.45 197 GLY A O 1
ATOM 1625 N N . LYS A 1 198 ? 2.528 8.201 16.116 1.00 39.81 198 LYS A N 1
ATOM 1626 C CA . LYS A 1 198 ? 2.207 7.027 15.317 1.00 39.67 198 LYS A CA 1
ATOM 1627 C C . LYS A 1 198 ? 3.040 6.968 14.046 1.00 38.95 198 LYS A C 1
ATOM 1628 O O . LYS A 1 198 ? 3.483 7.994 13.527 1.00 37.72 198 LYS A O 1
ATOM 1634 N N . HIS A 1 199 ? 3.265 5.755 13.558 1.00 38.02 199 HIS A N 1
ATOM 1635 C CA . HIS A 1 199 ? 4.063 5.552 12.358 1.00 32.70 199 HIS A CA 1
ATOM 1636 C C . HIS A 1 199 ? 3.368 4.577 11.422 1.00 33.38 199 HIS A C 1
ATOM 1637 O O . HIS A 1 199 ? 2.830 3.561 11.863 1.00 33.77 199 HIS A O 1
ATOM 1644 N N . SER A 1 200 ? 3.379 4.895 10.131 1.00 31.18 200 SER A N 1
ATOM 1645 C CA . SER A 1 200 ? 2.736 4.053 9.127 1.00 33.37 200 SER A CA 1
ATOM 1646 C C . SER A 1 200 ? 3.557 2.810 8.828 1.00 32.16 200 SER A C 1
ATOM 1647 O O . SER A 1 200 ? 4.738 2.734 9.168 1.00 29.75 200 SER A O 1
ATOM 1650 N N . GLU A 1 201 ? 2.931 1.829 8.187 1.00 31.49 201 GLU A N 1
ATOM 1651 C CA . GLU A 1 201 ? 3.638 0.603 7.845 1.00 30.94 201 GLU A CA 1
ATOM 1652 C C . GLU A 1 201 ? 4.787 0.920 6.895 1.00 31.47 201 GLU A C 1
ATOM 1653 O O . GLU A 1 201 ? 5.863 0.339 7.007 1.00 32.91 201 GLU A O 1
ATOM 1659 N N . ARG A 1 202 ? 4.572 1.851 5.970 1.00 33.18 202 ARG A N 1
ATOM 1660 C CA . ARG A 1 202 ? 5.639 2.199 5.040 1.00 37.36 202 ARG A CA 1
ATOM 1661 C C . ARG A 1 202 ? 6.820 2.812 5.790 1.00 33.76 202 ARG A C 1
ATOM 1662 O O . ARG A 1 202 ? 7.974 2.506 5.483 1.00 34.31 202 ARG A O 1
ATOM 1670 N N . GLU A 1 203 ? 6.540 3.666 6.774 1.00 31.67 203 GLU A N 1
ATOM 1671 C CA . GLU A 1 203 ? 7.617 4.279 7.555 1.00 32.70 203 GLU A CA 1
ATOM 1672 C C . GLU A 1 203 ? 8.362 3.199 8.330 1.00 31.36 203 GLU A C 1
ATOM 1673 O O . GLU A 1 203 ? 9.585 3.215 8.422 1.00 26.83 203 GLU A O 1
ATOM 1679 N N . LEU A 1 204 ? 7.613 2.259 8.894 1.00 28.36 204 LEU A N 1
ATOM 1680 C CA . LEU A 1 204 ? 8.212 1.194 9.677 1.00 27.31 204 LEU A CA 1
ATOM 1681 C C . LEU A 1 204 ? 9.173 0.304 8.897 1.00 25.56 204 LEU A C 1
ATOM 1682 O O . LEU A 1 204 ? 9.977 -0.416 9.493 1.00 30.90 204 LEU A O 1
ATOM 1687 N N . GLU A 1 205 ? 9.107 0.356 7.572 1.00 25.43 205 GLU A N 1
ATOM 1688 C CA . GLU A 1 205 ? 10.015 -0.447 6.764 1.00 26.89 205 GLU A CA 1
ATOM 1689 C C . GLU A 1 205 ? 11.438 0.101 6.868 1.00 26.33 205 GLU A C 1
ATOM 1690 O O . GLU A 1 205 ? 12.391 -0.548 6.442 1.00 31.65 205 GLU A O 1
ATOM 1696 N N . TYR A 1 206 ? 11.575 1.293 7.444 1.00 28.09 206 TYR A N 1
ATOM 1697 C CA . TYR A 1 206 ? 12.892 1.910 7.604 1.00 26.97 206 TYR A CA 1
ATOM 1698 C C . TYR A 1 206 ? 13.451 1.711 9.009 1.00 27.90 206 TYR A C 1
ATOM 1699 O O . TYR A 1 206 ? 14.500 2.258 9.348 1.00 25.01 206 TYR A O 1
ATOM 1708 N N . ARG A 1 207 ? 12.759 0.914 9.819 1.00 26.66 207 ARG A N 1
ATOM 1709 C CA . ARG A 1 207 ? 13.178 0.669 11.192 1.00 24.05 207 ARG A CA 1
ATOM 1710 C C . ARG A 1 207 ? 14.597 0.100 11.317 1.00 25.21 207 ARG A C 1
ATOM 1711 O O . ARG A 1 207 ? 15.285 0.353 12.308 1.00 27.01 207 ARG A O 1
ATOM 1719 N N . LYS A 1 208 ? 15.046 -0.653 10.317 1.00 26.75 208 LYS A N 1
ATOM 1720 C CA . LYS A 1 208 ? 16.385 -1.221 10.371 1.00 30.15 208 LYS A CA 1
ATOM 1721 C C . LYS A 1 208 ? 17.477 -0.161 10.408 1.00 30.13 208 LYS A C 1
ATOM 1722 O O . LYS A 1 208 ? 18.578 -0.428 10.869 1.00 32.25 208 LYS A O 1
ATOM 1728 N N . TYR A 1 209 ? 17.170 1.046 9.949 1.00 25.92 209 TYR A N 1
ATOM 1729 C CA . TYR A 1 209 ? 18.167 2.113 9.941 1.00 20.90 209 TYR A CA 1
ATOM 1730 C C . TYR A 1 209 ? 18.448 2.731 11.310 1.00 25.28 209 TYR A C 1
ATOM 1731 O O . TYR A 1 209 ? 19.357 3.556 11.448 1.00 23.68 209 TYR A O 1
ATOM 1740 N N . ALA A 1 210 ? 17.682 2.327 12.318 1.00 23.08 210 ALA A N 1
ATOM 1741 C CA . ALA A 1 210 ? 17.872 2.832 13.673 1.00 22.91 210 ALA A CA 1
ATOM 1742 C C . ALA A 1 210 ? 18.793 1.915 14.465 1.00 26.33 210 ALA A C 1
ATOM 1743 O O . ALA A 1 210 ? 18.525 0.722 14.600 1.00 27.72 210 ALA A O 1
ATOM 1745 N N . ASP A 1 211 ? 19.883 2.471 14.979 1.00 25.05 211 ASP A N 1
ATOM 1746 C CA . ASP A 1 211 ? 20.814 1.686 15.781 1.00 28.34 211 ASP A CA 1
ATOM 1747 C C . ASP A 1 211 ? 20.189 1.408 17.146 1.00 30.33 211 ASP A C 1
ATOM 1748 O O . ASP A 1 211 ? 20.346 0.322 17.704 1.00 29.01 211 ASP A O 1
ATOM 1753 N N . TYR A 1 212 ? 19.484 2.403 17.679 1.00 23.92 212 TYR A N 1
ATOM 1754 C CA . TYR A 1 212 ? 18.832 2.294 18.977 1.00 21.62 212 TYR A CA 1
ATOM 1755 C C . TYR A 1 212 ? 17.406 2.825 18.883 1.00 21.99 212 TYR A C 1
ATOM 1756 O O . TYR A 1 212 ? 17.085 3.596 17.978 1.00 23.94 212 TYR A O 1
ATOM 1765 N N . GLU A 1 213 ? 16.567 2.405 19.823 1.00 26.38 213 GLU A N 1
ATOM 1766 C CA . GLU A 1 213 ? 15.175 2.845 19.886 1.00 24.75 213 GLU A CA 1
ATOM 1767 C C . GLU A 1 213 ? 14.865 3.218 21.337 1.00 28.00 213 GLU A C 1
ATOM 1768 O O . GLU A 1 213 ? 15.203 2.474 22.259 1.00 25.39 213 GLU A O 1
ATOM 1774 N N . ILE A 1 214 ? 14.235 4.370 21.547 1.00 21.96 214 ILE A N 1
ATOM 1775 C CA . ILE A 1 214 ? 13.894 4.799 22.894 1.00 22.80 214 ILE A CA 1
ATOM 1776 C C . ILE A 1 214 ? 12.469 5.340 22.935 1.00 26.20 214 ILE A C 1
ATOM 1777 O O . ILE A 1 214 ? 11.993 5.914 21.960 1.00 24.79 214 ILE A O 1
ATOM 1782 N N . ASP A 1 215 ? 11.787 5.142 24.063 1.00 25.39 215 ASP A N 1
ATOM 1783 C CA . ASP A 1 215 ? 10.423 5.634 24.213 1.00 28.46 215 ASP A CA 1
ATOM 1784 C C . ASP A 1 215 ? 10.377 6.925 25.028 1.00 25.53 215 ASP A C 1
ATOM 1785 O O . ASP A 1 215 ? 9.348 7.601 25.080 1.00 29.00 215 ASP A O 1
ATOM 1790 N N . ASN A 1 216 ? 11.497 7.255 25.663 1.00 26.71 216 ASN A N 1
ATOM 1791 C CA . ASN A 1 216 ? 11.615 8.454 26.493 1.00 27.82 216 ASN A CA 1
ATOM 1792 C C . ASN A 1 216 ? 12.937 9.131 26.150 1.00 27.22 216 ASN A C 1
ATOM 1793 O O . ASN A 1 216 ? 13.940 8.453 25.941 1.00 25.96 216 ASN A O 1
ATOM 1798 N N . LEU A 1 217 ? 12.950 10.460 26.091 1.00 26.10 217 LEU A N 1
ATOM 1799 C CA . LEU A 1 217 ? 14.182 11.161 25.755 1.00 26.20 217 LEU A CA 1
ATOM 1800 C C . LEU A 1 217 ? 15.301 10.892 26.760 1.00 29.45 217 LEU A C 1
ATOM 1801 O O . LEU A 1 217 ? 16.477 10.830 26.386 1.00 26.17 217 LEU A O 1
ATOM 1806 N N . GLU A 1 218 ? 14.934 10.720 28.028 1.00 26.24 218 GLU A N 1
ATOM 1807 C CA . GLU A 1 218 ? 15.910 10.465 29.088 1.00 31.19 218 GLU A CA 1
ATOM 1808 C C . GLU A 1 218 ? 16.780 9.247 28.760 1.00 30.96 218 GLU A C 1
ATOM 1809 O O . GLU A 1 218 ? 17.966 9.218 29.086 1.00 29.45 218 GLU A O 1
ATOM 1815 N N . SER A 1 219 ? 16.195 8.253 28.099 1.00 25.91 219 SER A N 1
ATOM 1816 C CA . SER A 1 219 ? 16.928 7.042 27.740 1.00 26.18 219 SER A CA 1
ATOM 1817 C C . SER A 1 219 ? 18.102 7.301 26.795 1.00 26.52 219 SER A C 1
ATOM 1818 O O . SER A 1 219 ? 18.982 6.454 26.640 1.00 24.73 219 SER A O 1
ATOM 1821 N N . LEU A 1 220 ? 18.112 8.468 26.156 1.00 26.61 220 LEU A N 1
ATOM 1822 C CA . LEU A 1 220 ? 19.200 8.812 25.249 1.00 23.68 220 LEU A CA 1
ATOM 1823 C C . LEU A 1 220 ? 20.518 8.805 26.021 1.00 21.50 220 LEU A C 1
ATOM 1824 O O . LEU A 1 220 ? 21.566 8.444 25.482 1.00 24.65 220 LEU A O 1
ATOM 1829 N N . LEU A 1 221 ? 20.464 9.205 27.287 1.00 24.04 221 LEU A N 1
ATOM 1830 C CA . LEU A 1 221 ? 21.676 9.247 28.099 1.00 25.06 221 LEU A CA 1
ATOM 1831 C C . LEU A 1 221 ? 22.240 7.847 28.280 1.00 27.78 221 LEU A C 1
ATOM 1832 O O . LEU A 1 221 ? 23.451 7.648 28.252 1.00 27.15 221 LEU A O 1
ATOM 1837 N N . GLU A 1 222 ? 21.353 6.876 28.457 1.00 26.68 222 GLU A N 1
ATOM 1838 C CA . GLU A 1 222 ? 21.780 5.493 28.618 1.00 30.77 222 GLU A CA 1
ATOM 1839 C C . GLU A 1 222 ? 22.455 5.025 27.328 1.00 31.12 222 GLU A C 1
ATOM 1840 O O . GLU A 1 222 ? 23.522 4.409 27.366 1.00 32.99 222 GLU A O 1
ATOM 1846 N N . VAL A 1 223 ? 21.842 5.329 26.185 1.00 26.76 223 VAL A N 1
ATOM 1847 C CA . VAL A 1 223 ? 22.409 4.945 24.892 1.00 26.01 223 VAL A CA 1
ATOM 1848 C C . VAL A 1 223 ? 23.818 5.504 24.721 1.00 25.61 223 VAL A C 1
ATOM 1849 O O . VAL A 1 223 ? 24.750 4.779 24.359 1.00 27.92 223 VAL A O 1
ATOM 1853 N N . LEU A 1 224 ? 23.970 6.798 24.978 1.00 22.96 224 LEU A N 1
ATOM 1854 C CA . LEU A 1 224 ? 25.269 7.443 24.829 1.00 23.05 224 LEU A CA 1
ATOM 1855 C C . LEU A 1 224 ? 26.321 6.856 25.759 1.00 28.87 224 LEU A C 1
ATOM 1856 O O . LEU A 1 224 ? 27.479 6.702 25.370 1.00 30.25 224 LEU A O 1
ATOM 1861 N N . ALA A 1 225 ? 25.926 6.530 26.985 1.00 28.41 225 ALA A N 1
ATOM 1862 C CA . ALA A 1 225 ? 26.873 5.952 27.932 1.00 31.19 225 ALA A CA 1
ATOM 1863 C C . ALA A 1 225 ? 27.296 4.584 27.405 1.00 34.65 225 ALA A C 1
ATOM 1864 O O . ALA A 1 225 ? 28.476 4.239 27.434 1.00 35.99 225 ALA A O 1
ATOM 1866 N N . ARG A 1 226 ? 26.327 3.812 26.914 1.00 36.42 226 ARG A N 1
ATOM 1867 C CA . ARG A 1 226 ? 26.605 2.486 26.361 1.00 43.59 226 ARG A CA 1
ATOM 1868 C C . ARG A 1 226 ? 27.610 2.628 25.235 1.00 45.61 226 ARG A C 1
ATOM 1869 O O . ARG A 1 226 ? 28.514 1.808 25.080 1.00 50.11 226 ARG A O 1
ATOM 1877 N N . GLU A 1 227 ? 27.428 3.678 24.445 1.00 50.45 227 GLU A N 1
ATOM 1878 C CA . GLU A 1 227 ? 28.318 3.977 23.340 1.00 54.19 227 GLU A CA 1
ATOM 1879 C C . GLU A 1 227 ? 29.679 4.322 23.983 1.00 60.21 227 GLU A C 1
ATOM 1880 O O . GLU A 1 227 ? 30.290 5.340 23.675 1.00 60.65 227 GLU A O 1
ATOM 1886 N N . SER A 1 228 ? 30.121 3.444 24.888 1.00 63.51 228 SER A N 1
ATOM 1887 C CA . SER A 1 228 ? 31.388 3.563 25.614 1.00 60.81 228 SER A CA 1
ATOM 1888 C C . SER A 1 228 ? 32.299 2.398 25.265 1.00 62.46 228 SER A C 1
ATOM 1889 O O . SER A 1 228 ? 32.958 1.790 26.109 1.00 65.06 228 SER A O 1
ATOM 1892 N N . SER A 1 229 ? 32.295 2.105 23.983 1.00 62.33 229 SER A N 1
ATOM 1893 C CA . SER A 1 229 ? 33.101 1.080 23.364 1.00 63.43 229 SER A CA 1
ATOM 1894 C C . SER A 1 229 ? 33.371 1.834 22.068 1.00 62.77 229 SER A C 1
ATOM 1895 O O . SER A 1 229 ? 33.695 1.257 21.022 1.00 61.76 229 SER A O 1
ATOM 1898 N N . SER A 1 230 ? 33.229 3.156 22.191 1.00 63.57 230 SER A N 1
ATOM 1899 C CA . SER A 1 230 ? 33.387 4.089 21.089 1.00 64.86 230 SER A CA 1
ATOM 1900 C C . SER A 1 230 ? 32.230 3.773 20.149 1.00 65.91 230 SER A C 1
ATOM 1901 O O . SER A 1 230 ? 31.265 3.110 20.550 1.00 67.94 230 SER A O 1
ATOM 1904 N N . ASN A 1 231 ? 32.322 4.223 18.903 1.00 66.03 231 ASN A N 1
ATOM 1905 C CA . ASN A 1 231 ? 31.256 3.951 17.956 1.00 63.37 231 ASN A CA 1
ATOM 1906 C C . ASN A 1 231 ? 31.510 2.640 17.211 1.00 63.53 231 ASN A C 1
ATOM 1907 O O . ASN A 1 231 ? 30.603 1.826 17.016 1.00 66.25 231 ASN A O 1
ATOM 1912 N N . LYS A 1 232 ? 32.767 2.441 16.834 1.00 64.20 232 LYS A N 1
ATOM 1913 C CA . LYS A 1 232 ? 33.228 1.263 16.116 1.00 60.04 232 LYS A CA 1
ATOM 1914 C C . LYS A 1 232 ? 34.712 1.497 15.855 1.00 64.71 232 LYS A C 1
ATOM 1915 O O . LYS A 1 232 ? 35.557 0.726 16.305 1.00 66.26 232 LYS A O 1
ATOM 1921 N N . LYS A 1 233 ? 35.015 2.581 15.143 1.00 65.96 233 LYS A N 1
ATOM 1922 C CA . LYS A 1 233 ? 36.393 2.917 14.837 1.00 66.53 233 LYS A CA 1
ATOM 1923 C C . LYS A 1 233 ? 36.749 3.126 13.373 1.00 66.51 233 LYS A C 1
ATOM 1924 O O . LYS A 1 233 ? 35.959 2.823 12.474 1.00 68.42 233 LYS A O 1
ATOM 1925 N N . VAL A 1 234 ? 37.966 3.638 13.169 1.00 64.15 234 VAL A N 1
ATOM 1926 C CA . VAL A 1 234 ? 38.575 3.905 11.859 1.00 60.63 234 VAL A CA 1
ATOM 1927 C C . VAL A 1 234 ? 38.093 2.877 10.813 1.00 65.55 234 VAL A C 1
ATOM 1928 O O . VAL A 1 234 ? 37.009 2.998 10.246 1.00 68.10 234 VAL A O 1
ATOM 1932 N N . HIS A 1 235 ? 38.946 1.893 10.546 1.00 68.35 235 HIS A N 1
ATOM 1933 C CA . HIS A 1 235 ? 38.636 0.789 9.650 1.00 66.12 235 HIS A CA 1
ATOM 1934 C C . HIS A 1 235 ? 38.058 0.860 8.244 1.00 64.86 235 HIS A C 1
ATOM 1935 O O . HIS A 1 235 ? 38.460 1.703 7.421 1.00 64.31 235 HIS A O 1
ATOM 1936 N N . PRO A 1 236 ? 37.127 -0.062 7.954 1.00 64.74 236 PRO A N 1
ATOM 1937 C CA . PRO A 1 236 ? 36.542 -0.142 6.611 1.00 64.81 236 PRO A CA 1
ATOM 1938 C C . PRO A 1 236 ? 35.082 0.048 6.185 1.00 67.85 236 PRO A C 1
ATOM 1939 O O . PRO A 1 236 ? 34.159 0.071 7.003 1.00 70.61 236 PRO A O 1
ATOM 1940 N N . PRO A 1 237 ? 34.943 0.167 4.855 1.00 66.97 237 PRO A N 1
ATOM 1941 C CA . PRO A 1 237 ? 33.721 0.417 4.056 1.00 65.80 237 PRO A CA 1
ATOM 1942 C C . PRO A 1 237 ? 32.381 -0.135 4.556 1.00 67.71 237 PRO A C 1
ATOM 1943 O O . PRO A 1 237 ? 31.340 0.133 3.910 1.00 72.31 237 PRO A O 1
#

Sequence (237 aa):
MVKVIFFDLDDTLVDTSKLAEIARKNAIENMIRHGLPVDFETAYSELIELIKEYGSNFPYHFDYLLRRLDLPYNPKWISAGVIAYHNTKFAYLREVPGARKV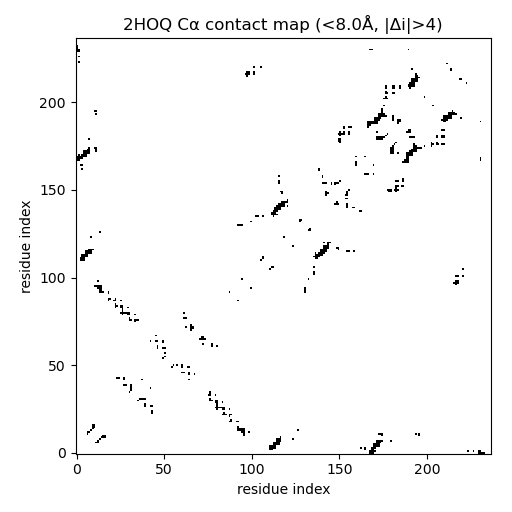LIRLKELGYELGIITDGNPVKQWEKILRLELDDFFEHVIISDFEGVKKPHPKIFKKALKAFNVKPEEALMVGDRLYSDIYGAKRVGMKTVWFRYGKHSERELEYRKYADYEIDNLESLLEVLARESSSNKKVHPP

Solvent-accessible surface area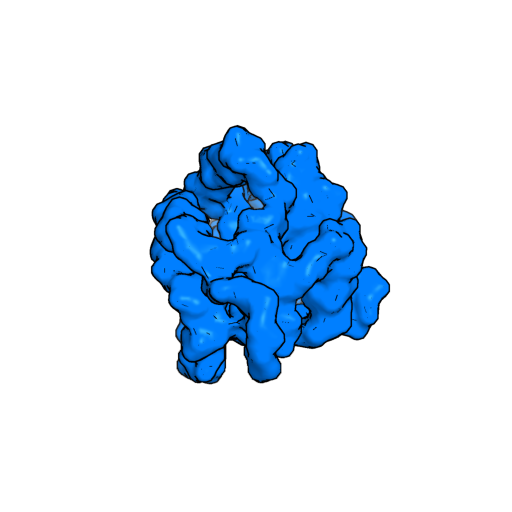: 12756 Å² total; per-residue (Å²): 36,17,101,0,0,0,2,12,0,35,24,0,1,0,3,31,64,99,8,24,64,73,0,58,75,51,0,0,70,23,0,50,160,75,40,5,86,30,83,60,117,50,0,34,42,49,2,45,85,3,23,160,111,101,26,95,132,46,101,117,29,28,31,48,0,1,156,82,37,132,36,101,152,33,84,117,31,18,52,2,0,56,95,11,70,111,91,5,62,154,71,118,33,114,44,3,84,30,2,86,166,6,0,74,113,0,85,120,109,60,38,79,1,0,0,0,2,36,19,82,29,114,107,6,96,60,26,0,100,135,31,121,2,52,147,26,17,109,57,24,9,1,0,60,138,39,69,26,119,15,9,80,40,94,0,0,110,78,0,12,156,38,19,134,26,138,46,40,46,0,0,0,0,0,5,66,0,97,23,0,0,35,0,0,52,115,22,35,0,22,0,0,9,4,89,40,62,182,37,59,151,195,36,70,118,57,112,160,64,15,70,47,58,8,77,94,5,108,39,0,31,116,7,5,68,155,30,96,97,62,20,127,29,153,74,82,160

B-factor: mean 31.99, std 12.76, range [16.27, 78.24]

Nearest PDB structures (foldseek):
  2hoq-assembly1_A-2  TM=1.004E+00  e=3.046E-46  Pyrococcus horikoshii OT3
  6q7p-assembly1_A  TM=7.374E-01  e=2.079E-16  Pyrococcus horikoshii
  3u26-assembly1_A  TM=6.885E-01  e=1.149E-16  Pyrococcus horikoshii
  1x42-assembly1_A  TM=7.161E-01  e=8.138E-16  Pyrococcus horikoshii OT3
  3kbb-assembly1_A  TM=7.823E-01  e=9.124E-11  Thermotoga maritima MSB8

Radius of gyration: 20.49 Å; Cα contacts (8 Å, |Δi|>4): 381; chains: 1; bounding box: 64×38×33 Å

InterPro domains:
  IPR006439 HAD hydrolase, subfamily IA [PR00413] (2-13)
  IPR006439 HAD hydrolase, subfamily IA [PR00413] (106-119)
  IPR006439 HAD hydrolase, subfamily IA [PR00413] (137-153)
  IPR006439 HAD hydrolase, subfamily IA [PR00413] (155-175)
  IPR006439 HAD hydrolase, subfamily IA [TIGR01509] (97-193)
  IPR006439 HAD hydrolase, subfamily IA [TIGR01549] (94-188)
  IPR006549 HAD-superfamily hydrolase,subfamily IIIA [TIGR01662] (94-195)
  IPR011950 HAD-superfamily hydrolase, subfamily IA, CTE7 [TIGR02253] (1-220)
  IPR023214 HAD superfamily [G3DSA:3.40.50.1000] (3-220)
  IPR036412 HAD-like superfamily [SSF56784] (1-224)
  IPR051400 HAD-like hydrolase superfamily enzymes [PTHR46470] (2-231)

Secondary structure (DSSP, 8-state):
---EEEE-SBTTTB-HHHHHHHHHHHHHHHHHHTT--S-HHHHHHHHHHHHHHH-TT-TTHHHHHHHHTT----HHHHHHHHHHHHHHHHHH--B-TTHHHHHHHHHHHT-EEEEEE-S-HHHHHHHHHHTT-GGG-SEEEEGGGGT--TT-HHHHHHHHHHHT--GGGEEEEES-IIIIIIHHHHTT-EEEEE--S---HHHHTTGGG-SEEESSTTHHHHHHHH--S-SS-S---

CATH classification: 3.40.50.1000 (+1 more: 1.10.150.520)

Organism: Pyrococcus horikoshii (strain ATCC 700860 / DSM 12428 / JCM 9974 / NBRC 100139 / OT-3) (NCBI:txid70601)